Protein AF-A0AAD4TM74-F1 (afdb_monomer_lite)

Radius of gyration: 29.2 Å; chains: 1; bounding box: 60×42×114 Å

InterPro domains:
  IPR001876 Zinc finger, RanBP2-type [PF00641] (189-213)
  IPR001876 Zinc finger, RanBP2-type [PF00641] (228-256)
  IPR001876 Zinc finger, RanBP2-type [PF00641] (263-285)
  IPR001876 Zinc finger, RanBP2-type [PS01358] (232-251)
  IPR001876 Zinc finger, RanBP2-type [PS01358] (265-284)
  IPR001876 Zinc finger, RanBP2-type [PS50199] (189-218)
  IPR001876 Zinc finger, RanBP2-type [PS50199] (228-257)
  IPR001876 Zinc finger, RanBP2-type [PS50199] (261-290)
  IPR001876 Zinc finger, RanBP2-type [SM00547] (191-215)
  IPR001876 Zinc finger, RanBP2-type [SM00547] (230-254)
  IPR001876 Zinc finger, RanBP2-type [SM00547] (263-287)
  IPR036443 Zinc finger, RanBP2-type superfamily [SSF90209] (184-215)
  IPR036443 Zinc finger, RanBP2-type superfamily [SSF90209] (222-257)

Secondary structure (DSSP, 8-state):
------PPPPPPP----------TT--S-HHHHHHHHHHHHTT-SPP--TT-TT-HHHHHHHHHHHHHHH-TTGGGGS-HHHHHHHHSS--SSS-HHHHHHHHHHHHHHT--HHHHHHT-TTGGG-TTTTPPPPTTT----HHHHHHHHHHHTT--S---------------------TTSTTTT--PPTT-EE-TTT--EE-TT-SB-TTT-PBPP-PPP--S----TT-EE-TTT--EE-TT-SB-TTT-PBPPPP-PPTT-EE-TTT-PEEPTT-SB-TTT-PBPHHHHTTS--

Structure (mmCIF, N/CA/C/O backbone):
data_AF-A0AAD4TM74-F1
#
_entry.id   AF-A0AAD4TM74-F1
#
loop_
_atom_site.group_PDB
_atom_site.id
_atom_site.type_symbol
_atom_site.label_atom_id
_atom_site.label_alt_id
_atom_site.label_comp_id
_atom_site.label_asym_id
_atom_site.label_entity_id
_atom_site.label_seq_id
_atom_site.pdbx_PDB_ins_code
_atom_site.Cartn_x
_atom_site.Cartn_y
_atom_site.Cartn_z
_atom_site.occupancy
_atom_site.B_iso_or_equiv
_atom_site.auth_seq_id
_atom_site.auth_comp_id
_atom_site.auth_asym_id
_atom_site.auth_atom_id
_atom_site.pdbx_PDB_model_num
ATOM 1 N N . MET A 1 1 ? 32.347 11.578 75.939 1.00 37.47 1 MET A N 1
ATOM 2 C CA . MET A 1 1 ? 32.214 10.861 74.662 1.00 37.47 1 MET A CA 1
ATOM 3 C C . MET A 1 1 ? 31.453 9.595 74.990 1.00 37.47 1 MET A C 1
ATOM 5 O O . MET A 1 1 ? 32.062 8.664 75.494 1.00 37.47 1 MET A O 1
ATOM 9 N N . GLU A 1 2 ? 30.137 9.723 75.172 1.00 35.81 2 GLU A N 1
ATOM 10 C CA . GLU A 1 2 ? 29.127 9.713 74.080 1.00 35.81 2 GLU A CA 1
ATOM 11 C C . GLU A 1 2 ? 29.022 8.273 73.559 1.00 35.81 2 GLU A C 1
ATOM 13 O O . GLU A 1 2 ? 29.996 7.734 73.047 1.00 35.81 2 GLU A O 1
ATOM 18 N N . GLU A 1 3 ? 28.051 7.508 74.066 1.00 36.28 3 GLU A N 1
ATOM 19 C CA . GLU A 1 3 ? 26.717 7.314 73.461 1.00 36.28 3 GLU A CA 1
ATOM 20 C C . GLU A 1 3 ? 26.807 6.805 72.018 1.00 36.28 3 GLU A C 1
ATOM 22 O O . GLU A 1 3 ? 27.187 7.550 71.127 1.00 36.28 3 GLU A O 1
ATOM 27 N N . GLU A 1 4 ? 26.392 5.556 71.787 1.00 41.06 4 GLU A N 1
ATOM 28 C CA . GLU A 1 4 ? 25.319 5.340 70.816 1.00 41.06 4 GLU A CA 1
ATOM 29 C C . GLU A 1 4 ? 24.554 4.040 71.094 1.00 41.06 4 GLU A C 1
ATOM 31 O O . GLU A 1 4 ? 25.097 2.951 71.288 1.00 41.06 4 GLU A O 1
ATOM 36 N N . GLU A 1 5 ? 23.248 4.239 71.174 1.00 40.66 5 GLU A N 1
ATOM 37 C CA . GLU A 1 5 ? 22.174 3.352 71.570 1.00 40.66 5 GLU A CA 1
ATOM 38 C C . GLU A 1 5 ? 21.572 2.774 70.280 1.00 40.66 5 GLU A C 1
ATOM 40 O O . GLU A 1 5 ? 21.009 3.505 69.467 1.00 40.66 5 GLU A O 1
ATOM 45 N N . PHE A 1 6 ? 21.714 1.467 70.036 1.00 41.75 6 PHE A N 1
ATOM 46 C CA . PHE A 1 6 ? 21.142 0.832 68.841 1.00 41.75 6 PHE A CA 1
ATOM 47 C C . PHE A 1 6 ? 19.645 0.560 69.067 1.00 41.75 6 PHE A C 1
ATOM 49 O O . PHE A 1 6 ? 19.224 -0.543 69.421 1.00 41.75 6 PHE A O 1
ATOM 56 N N . LEU A 1 7 ? 18.839 1.612 68.913 1.00 41.44 7 LEU A N 1
ATOM 57 C CA . LEU A 1 7 ? 17.379 1.561 68.921 1.00 41.44 7 LEU A CA 1
ATOM 58 C C . LEU A 1 7 ? 16.857 0.845 67.666 1.00 41.44 7 LEU A C 1
ATOM 60 O O . LEU A 1 7 ? 17.207 1.179 66.534 1.00 41.44 7 LEU A O 1
ATOM 64 N N . CYS A 1 8 ? 15.979 -0.136 67.884 1.00 41.19 8 CYS A N 1
ATOM 65 C CA . CYS A 1 8 ? 15.178 -0.776 66.844 1.00 41.19 8 CYS A CA 1
ATOM 66 C C . CYS A 1 8 ? 14.296 0.273 66.150 1.00 41.19 8 CYS A C 1
ATOM 68 O O . CYS A 1 8 ? 13.433 0.875 66.790 1.00 41.19 8 CYS A O 1
ATOM 70 N N . LEU A 1 9 ? 14.495 0.484 64.847 1.00 35.16 9 LEU A N 1
ATOM 71 C CA . LEU A 1 9 ? 13.621 1.347 64.055 1.00 35.16 9 LEU A CA 1
ATOM 72 C C . LEU A 1 9 ? 12.278 0.643 63.758 1.00 35.16 9 LEU A C 1
ATOM 74 O O . LEU A 1 9 ? 12.274 -0.556 63.468 1.00 35.16 9 LEU A O 1
ATOM 78 N N . PRO A 1 10 ? 11.148 1.370 63.826 1.00 40.09 10 PRO A N 1
ATOM 79 C CA . PRO A 1 10 ? 9.807 0.824 63.636 1.00 40.09 10 PRO A CA 1
ATOM 80 C C . PRO A 1 10 ? 9.477 0.582 62.155 1.00 40.09 10 PRO A C 1
ATOM 82 O O . PRO A 1 10 ? 9.944 1.301 61.270 1.00 40.09 10 PRO A O 1
ATOM 85 N N . GLU A 1 11 ? 8.630 -0.418 61.896 1.00 39.09 11 GLU A N 1
ATOM 86 C CA . GLU A 1 11 ? 8.086 -0.702 60.564 1.00 39.09 11 GLU A CA 1
ATOM 87 C C . GLU A 1 11 ? 7.271 0.491 60.020 1.00 39.09 11 GLU A C 1
ATOM 89 O O . GLU A 1 11 ? 6.508 1.113 60.769 1.00 39.09 11 GLU A O 1
ATOM 94 N N . PRO A 1 12 ? 7.393 0.825 58.722 1.00 40.03 12 PRO A N 1
ATOM 95 C CA . PRO A 1 12 ? 6.618 1.901 58.123 1.00 40.03 12 PRO A CA 1
ATOM 96 C C . PRO A 1 12 ? 5.129 1.524 57.985 1.00 40.03 12 PRO A C 1
ATOM 98 O O . PRO A 1 12 ? 4.793 0.362 57.747 1.00 40.03 12 PRO A O 1
ATOM 101 N N . PRO A 1 13 ? 4.216 2.507 58.095 1.00 33.53 13 PRO A N 1
ATOM 102 C CA . PRO A 1 13 ? 2.780 2.270 58.106 1.00 33.53 13 PRO A CA 1
ATOM 103 C C . PRO A 1 13 ? 2.266 1.815 56.736 1.00 33.53 13 PRO A C 1
ATOM 105 O O . PRO A 1 13 ? 2.607 2.380 55.695 1.00 33.53 13 PRO A O 1
ATOM 108 N N . ILE A 1 14 ? 1.374 0.823 56.754 1.00 40.81 14 ILE A N 1
ATOM 109 C CA . ILE A 1 14 ? 0.591 0.384 55.597 1.00 40.81 14 ILE A CA 1
ATOM 110 C C . ILE A 1 14 ? -0.349 1.532 55.200 1.00 40.81 14 ILE A C 1
ATOM 112 O O . ILE A 1 14 ? -1.423 1.701 55.775 1.00 40.81 14 ILE A O 1
ATOM 116 N N . MET A 1 15 ? 0.057 2.341 54.220 1.00 27.66 15 MET A N 1
ATOM 117 C CA . MET A 1 15 ? -0.843 3.263 53.533 1.00 27.66 15 MET A CA 1
ATOM 118 C C . MET A 1 15 ? -1.696 2.465 52.549 1.00 27.66 15 MET A C 1
ATOM 120 O O . MET A 1 15 ? -1.219 1.969 51.530 1.00 27.66 15 MET A O 1
ATOM 124 N N . SER A 1 16 ? -2.977 2.351 52.881 1.00 32.53 16 SER A N 1
ATOM 125 C CA . SER A 1 16 ? -4.050 1.894 52.009 1.00 32.53 16 SER A CA 1
ATOM 126 C C . SER A 1 16 ? -4.035 2.670 50.691 1.00 32.53 16 SER A C 1
ATOM 128 O O . SER A 1 16 ? -4.403 3.845 50.650 1.00 32.53 16 SER A O 1
ATOM 130 N N . SER A 1 17 ? -3.622 2.011 49.610 1.00 30.56 17 SER A N 1
ATOM 131 C CA . SER A 1 17 ? -3.849 2.494 48.257 1.00 30.56 17 SER A CA 1
ATOM 132 C C . SER A 1 17 ? -5.332 2.332 47.929 1.00 30.56 17 SER A C 1
ATOM 134 O O . SER A 1 17 ? -5.817 1.255 47.576 1.00 30.56 17 SER A O 1
ATOM 136 N N . GLU A 1 18 ? -6.078 3.426 48.058 1.00 30.25 18 GLU A N 1
ATOM 137 C CA . GLU A 1 18 ? -7.340 3.583 47.347 1.00 30.25 18 GLU A CA 1
ATOM 138 C C . GLU A 1 18 ? -7.035 3.499 45.850 1.00 30.25 18 GLU A C 1
ATOM 140 O O . GLU A 1 18 ? -6.605 4.449 45.198 1.00 30.25 18 GLU A O 1
ATOM 145 N N . THR A 1 19 ? -7.201 2.296 45.311 1.00 31.28 19 THR A N 1
ATOM 146 C CA . THR A 1 19 ? -7.227 2.050 43.879 1.00 31.28 19 THR A CA 1
ATOM 147 C C . THR A 1 19 ? -8.456 2.762 43.328 1.00 31.28 19 THR A C 1
ATOM 149 O O . THR A 1 19 ? -9.592 2.310 43.486 1.00 31.28 19 THR A O 1
ATOM 152 N N . SER A 1 20 ? -8.241 3.915 42.696 1.00 32.69 20 SER A N 1
ATOM 153 C CA . SER A 1 20 ? -9.252 4.533 41.851 1.00 32.69 20 SER A CA 1
ATOM 154 C C . SER A 1 20 ? -9.608 3.522 40.760 1.00 32.69 20 SER A C 1
ATOM 156 O O . SER A 1 20 ? -8.822 3.207 39.867 1.00 32.69 20 SER A O 1
ATOM 158 N N . LYS A 1 21 ? -10.793 2.920 40.894 1.00 32.91 21 LYS A N 1
ATOM 159 C CA . LYS A 1 21 ? -11.338 1.983 39.914 1.00 32.91 21 LYS A CA 1
ATOM 160 C C . LYS A 1 21 ? -11.419 2.699 38.569 1.00 32.91 21 LYS A C 1
ATOM 162 O O . LYS A 1 21 ? -12.210 3.627 38.410 1.00 32.91 21 LYS A O 1
ATOM 167 N N . ALA A 1 22 ? -10.596 2.262 37.619 1.00 31.81 22 ALA A N 1
ATOM 168 C CA . ALA A 1 22 ? -10.680 2.690 36.234 1.00 31.81 22 ALA A CA 1
ATOM 169 C C . ALA A 1 22 ? -12.107 2.456 35.716 1.00 31.81 22 ALA A C 1
ATOM 171 O O . ALA A 1 22 ? -12.668 1.367 35.866 1.00 31.81 22 ALA A O 1
ATOM 172 N N . VAL A 1 23 ? -12.698 3.497 35.131 1.00 35.69 23 VAL A N 1
ATOM 173 C CA . VAL A 1 23 ? -13.993 3.420 34.451 1.00 35.69 23 VAL A CA 1
ATOM 174 C C . VAL A 1 23 ? -13.854 2.419 33.294 1.00 35.69 23 VAL A C 1
ATOM 176 O O . VAL A 1 23 ? -12.977 2.612 32.445 1.00 35.69 23 VAL A O 1
ATOM 179 N N . PRO A 1 24 ? -14.677 1.357 33.226 1.00 33.25 24 PRO A N 1
ATOM 180 C CA . PRO A 1 24 ? -14.603 0.386 32.140 1.00 33.25 24 PRO A CA 1
ATOM 181 C C . PRO A 1 24 ? -14.912 1.073 30.803 1.00 33.25 24 PRO A C 1
ATOM 183 O O . PRO A 1 24 ? -16.037 1.514 30.584 1.00 33.25 24 PRO A O 1
ATOM 186 N N . GLY A 1 25 ? -13.910 1.188 29.925 1.00 48.94 25 GLY A N 1
ATOM 187 C CA . GLY A 1 25 ? -14.072 1.700 28.557 1.00 48.94 25 GLY A CA 1
ATOM 188 C C . GLY A 1 25 ? -13.265 2.950 28.189 1.00 48.94 25 GLY A C 1
ATOM 189 O O . GLY A 1 25 ? -13.298 3.343 27.027 1.00 48.94 25 GLY A O 1
ATOM 190 N N . SER A 1 26 ? -12.520 3.568 29.113 1.00 55.72 26 SER A N 1
ATOM 191 C CA . SER A 1 26 ? -11.611 4.674 28.764 1.00 55.72 26 SER A CA 1
ATOM 192 C C . SER A 1 26 ? -10.201 4.154 28.491 1.00 55.72 26 SER A C 1
ATOM 194 O O . SER A 1 26 ? -9.618 3.464 29.325 1.00 55.72 26 SER A O 1
ATOM 196 N N . HIS A 1 27 ? -9.638 4.508 27.335 1.00 64.50 27 HIS A N 1
ATOM 197 C CA . HIS A 1 27 ? -8.233 4.248 27.022 1.00 64.50 27 HIS A CA 1
ATOM 198 C C . HIS A 1 27 ? -7.319 4.950 28.050 1.00 64.50 27 HIS A C 1
ATOM 200 O O . HIS A 1 27 ? -7.667 6.046 28.503 1.00 64.50 27 HIS A O 1
ATOM 206 N N . PRO A 1 28 ? -6.158 4.371 28.419 1.00 73.56 28 PRO A N 1
ATOM 207 C CA . PRO A 1 28 ? -5.248 4.950 29.414 1.00 73.56 28 PRO A CA 1
ATOM 208 C C . PRO A 1 28 ? -4.630 6.299 29.014 1.00 73.56 28 PRO A C 1
ATOM 210 O O . PRO A 1 28 ? -4.085 6.989 29.871 1.00 73.56 28 PRO A O 1
ATOM 213 N N . TRP A 1 29 ? -4.700 6.685 27.736 1.00 77.00 29 TRP A N 1
ATOM 214 C CA . TRP A 1 29 ? -4.143 7.946 27.227 1.00 77.00 29 TRP A CA 1
ATOM 215 C C . TRP A 1 29 ? -5.248 8.969 26.922 1.00 77.00 29 TRP A C 1
ATOM 217 O O . TRP A 1 29 ? -6.031 8.742 25.992 1.00 77.00 29 TRP A O 1
ATOM 227 N N . PRO A 1 30 ? -5.324 10.101 27.649 1.00 82.25 30 PRO A N 1
ATOM 228 C CA . PRO A 1 30 ? -6.299 11.166 27.393 1.00 82.25 30 PRO A CA 1
ATOM 229 C C . PRO A 1 30 ? -6.219 11.747 25.975 1.00 82.25 30 PRO A C 1
ATOM 231 O O . PRO A 1 30 ? -7.233 12.145 25.400 1.00 82.25 30 PRO A O 1
ATOM 234 N N . GLU A 1 31 ? -5.023 11.775 25.389 1.00 83.25 31 GLU A N 1
ATOM 235 C CA . GLU A 1 31 ? -4.764 12.228 24.023 1.00 83.25 31 GLU A CA 1
ATOM 236 C C . GLU A 1 31 ? -5.473 11.344 23.001 1.00 83.25 31 GLU A C 1
ATOM 238 O O . GLU A 1 31 ? -6.011 11.856 22.018 1.00 83.25 31 GLU A O 1
ATOM 243 N N . TRP A 1 32 ? -5.519 10.032 23.252 1.00 83.94 32 TRP A N 1
ATOM 244 C CA . TRP A 1 32 ? -6.253 9.089 22.417 1.00 83.94 32 TRP A CA 1
ATOM 245 C C . TRP A 1 32 ? -7.751 9.367 22.474 1.00 83.94 32 TRP A C 1
ATOM 247 O O . TRP A 1 32 ? -8.374 9.559 21.433 1.00 83.94 32 TRP A O 1
ATOM 257 N N . SER A 1 33 ? -8.324 9.483 23.675 1.00 83.19 33 SER A N 1
ATOM 258 C CA . SER A 1 33 ? -9.749 9.792 23.838 1.00 83.19 33 SER A CA 1
ATOM 259 C C . SER A 1 33 ? -10.123 11.113 23.151 1.00 83.19 33 SER A C 1
ATOM 261 O O . SER A 1 33 ? -11.067 11.152 22.365 1.00 83.19 33 SER A O 1
ATOM 263 N N . ASN A 1 34 ? -9.316 12.166 23.327 1.00 86.38 34 ASN A N 1
ATOM 264 C CA . ASN A 1 34 ? -9.509 13.457 22.656 1.00 86.38 34 ASN A CA 1
ATOM 265 C C . ASN A 1 34 ? -9.392 13.343 21.124 1.00 86.38 34 ASN A C 1
ATOM 267 O O . ASN A 1 34 ? -10.150 13.966 20.379 1.00 86.38 34 ASN A O 1
ATOM 271 N N . PHE A 1 35 ? -8.455 12.534 20.623 1.00 87.88 35 PHE A N 1
ATOM 272 C CA . PHE A 1 35 ? -8.349 12.249 19.195 1.00 87.88 35 PHE A CA 1
ATOM 273 C C . PHE A 1 35 ? -9.613 11.559 18.664 1.00 87.88 35 PHE A C 1
ATOM 275 O O . PHE A 1 35 ? -10.161 12.004 17.654 1.00 87.88 35 PHE A O 1
ATOM 282 N N . ILE A 1 36 ? -10.125 10.542 19.360 1.00 86.62 36 ILE A N 1
ATOM 283 C CA . ILE A 1 36 ? -11.356 9.844 18.971 1.00 86.62 36 ILE A CA 1
ATOM 284 C C . ILE A 1 36 ? -12.566 10.781 19.005 1.00 86.62 36 ILE A C 1
ATOM 286 O O . ILE A 1 36 ? -13.357 10.784 18.059 1.00 86.62 36 ILE A O 1
ATOM 290 N N . ASP A 1 37 ? -12.682 11.641 20.014 1.00 84.81 37 ASP A N 1
ATOM 291 C CA . ASP A 1 37 ? -13.751 12.640 20.089 1.00 84.81 37 ASP A CA 1
ATOM 292 C C . ASP A 1 37 ? -13.672 13.648 18.938 1.00 84.81 37 ASP A C 1
ATOM 294 O O . ASP A 1 37 ? -14.685 13.975 18.315 1.00 84.81 37 ASP A O 1
ATOM 298 N N . LYS A 1 38 ? -12.466 14.088 18.558 1.00 89.31 38 LYS A N 1
ATOM 299 C CA . LYS A 1 38 ? -12.271 14.914 17.358 1.00 89.31 38 LYS A CA 1
ATOM 300 C C . LYS A 1 38 ? -12.691 14.178 16.091 1.00 89.31 38 LYS A C 1
ATOM 302 O O . LYS A 1 38 ? -13.314 14.797 15.231 1.00 89.31 38 LYS A O 1
ATOM 307 N N . LEU A 1 39 ? -12.390 12.888 15.953 1.00 88.50 39 LEU A N 1
ATOM 308 C CA . LEU A 1 39 ? -12.836 12.106 14.797 1.00 88.50 39 LEU A CA 1
ATOM 309 C C . LEU A 1 39 ? -14.368 12.023 14.722 1.00 88.50 39 LEU A C 1
ATOM 311 O O . LEU A 1 39 ? -14.931 12.190 13.636 1.00 88.50 39 LEU A O 1
ATOM 315 N N . LYS A 1 40 ? -15.044 11.822 15.860 1.00 85.81 40 LYS A N 1
ATOM 316 C CA . LYS A 1 40 ? -16.513 11.826 15.958 1.00 85.81 40 LYS A CA 1
ATOM 317 C C . LYS A 1 40 ? -17.093 13.181 15.557 1.00 85.81 40 LYS A C 1
ATOM 319 O O . LYS A 1 40 ? -17.907 13.247 14.640 1.00 85.81 40 LYS A O 1
ATOM 324 N N . ASN A 1 41 ? -16.595 14.262 16.156 1.00 87.81 41 ASN A N 1
ATOM 325 C CA . ASN A 1 41 ? -17.070 15.625 15.902 1.00 87.81 41 ASN A CA 1
ATOM 326 C C . ASN A 1 41 ? -16.845 16.091 14.455 1.00 87.81 41 ASN A C 1
ATOM 328 O O . ASN A 1 41 ? -17.565 16.958 13.971 1.00 87.81 41 ASN A O 1
ATOM 332 N N . ASN A 1 42 ? -15.866 15.513 13.753 1.00 86.69 42 ASN A N 1
ATOM 333 C CA . ASN A 1 42 ? -15.573 15.825 12.353 1.00 86.69 42 ASN A CA 1
ATOM 334 C C . ASN A 1 42 ? -16.170 14.810 11.355 1.00 86.69 42 ASN A C 1
ATOM 336 O O . ASN A 1 42 ? -15.814 14.831 10.178 1.00 86.69 42 ASN A O 1
ATOM 340 N N . GLY A 1 43 ? -17.069 13.915 11.787 1.00 86.69 43 GLY A N 1
ATOM 341 C CA . GLY A 1 43 ? -17.824 13.039 10.879 1.00 86.69 43 GLY A CA 1
ATOM 342 C C . GLY A 1 43 ? -17.003 11.921 10.221 1.00 86.69 43 GLY A C 1
ATOM 343 O O . GLY A 1 43 ? -17.311 11.480 9.106 1.00 86.69 43 GLY A O 1
ATOM 344 N N . TYR A 1 44 ? -15.936 11.457 10.881 1.00 84.88 44 TYR A N 1
ATOM 345 C CA . TYR A 1 44 ? -15.133 10.336 10.380 1.00 84.88 44 TYR A CA 1
ATOM 346 C C . TYR A 1 44 ? -15.771 8.964 10.642 1.00 84.88 44 TYR A C 1
ATOM 348 O O . TYR A 1 44 ? -15.458 8.015 9.917 1.00 84.88 44 TYR A O 1
ATOM 356 N N . PHE A 1 45 ? -16.683 8.873 11.613 1.00 84.38 45 PHE A N 1
ATOM 357 C CA . PHE A 1 45 ? -17.513 7.695 11.878 1.00 84.38 45 PHE A CA 1
ATOM 358 C C . PHE A 1 45 ? -18.779 7.714 11.007 1.00 84.38 45 PHE A C 1
ATOM 360 O O . PHE A 1 45 ? -19.322 8.780 10.719 1.00 84.38 45 PHE A O 1
ATOM 367 N N . PHE A 1 46 ? -19.235 6.540 10.562 1.00 69.00 46 PHE A N 1
ATOM 368 C CA . PHE A 1 46 ? -20.534 6.403 9.897 1.00 69.00 46 PHE A CA 1
ATOM 369 C C . PHE A 1 46 ? -21.641 6.279 10.945 1.00 69.00 46 PHE A C 1
ATOM 371 O O . PHE A 1 46 ? -21.404 5.717 12.008 1.00 69.00 46 PHE A O 1
ATOM 378 N N . ASN A 1 47 ? -22.831 6.802 10.630 1.00 54.25 47 ASN A N 1
ATOM 379 C CA . ASN A 1 47 ? -24.002 6.758 11.506 1.00 54.25 47 ASN A CA 1
ATOM 380 C C . ASN A 1 47 ? -24.234 5.349 12.075 1.00 54.25 47 ASN A C 1
ATOM 382 O O . ASN A 1 47 ? -24.277 4.376 11.324 1.00 54.25 47 ASN A O 1
ATOM 386 N N . GLU A 1 48 ? -24.386 5.307 13.399 1.00 49.03 48 GLU A N 1
ATOM 387 C CA . GLU A 1 48 ? -24.697 4.160 14.256 1.00 49.03 48 GLU A CA 1
ATOM 388 C C . GLU A 1 48 ? -25.741 3.225 13.615 1.00 49.03 48 GLU A C 1
ATOM 390 O O . GLU A 1 48 ? -26.938 3.513 13.624 1.00 49.03 48 GLU A O 1
ATOM 395 N N . ASP A 1 49 ? -25.301 2.096 13.049 1.00 44.88 49 ASP A N 1
ATOM 396 C CA . ASP A 1 49 ? -26.205 0.992 12.720 1.00 44.88 49 ASP A CA 1
ATOM 397 C C . ASP A 1 49 ? -26.500 0.222 14.028 1.00 44.88 49 ASP A C 1
ATOM 399 O O . ASP A 1 49 ? -25.558 -0.320 14.621 1.00 44.88 49 ASP A O 1
ATOM 403 N N . PRO A 1 50 ? -27.758 0.157 14.516 1.00 41.19 50 PRO A N 1
ATOM 404 C CA . PRO A 1 50 ? -28.092 -0.325 15.864 1.00 41.19 50 PRO A CA 1
ATOM 405 C C . PRO A 1 50 ? -27.762 -1.797 16.165 1.00 41.19 50 PRO A C 1
ATOM 407 O O . PRO A 1 50 ? -28.043 -2.271 17.265 1.00 41.19 50 PRO A O 1
ATOM 410 N N . LEU A 1 51 ? -27.235 -2.564 15.206 1.00 44.56 51 LEU A N 1
ATOM 411 C CA . LEU A 1 51 ? -27.227 -4.028 15.267 1.00 44.56 51 LEU A CA 1
ATOM 412 C C . LEU A 1 51 ? -25.878 -4.703 15.532 1.00 44.56 51 LEU A C 1
ATOM 414 O O . LEU A 1 51 ? -25.836 -5.933 15.578 1.00 44.56 51 LEU A O 1
ATOM 418 N N . THR A 1 52 ? -24.770 -3.985 15.744 1.00 44.81 52 THR A N 1
ATOM 419 C CA . THR A 1 52 ? -23.477 -4.668 15.952 1.00 44.81 52 THR A CA 1
ATOM 420 C C . THR A 1 52 ? -22.587 -4.027 17.016 1.00 44.81 52 THR A C 1
ATOM 422 O O . THR A 1 52 ? -21.662 -3.283 16.722 1.00 44.81 52 THR A O 1
ATOM 425 N N . GLY A 1 53 ? -22.742 -4.461 18.270 1.00 43.38 53 GLY A N 1
ATOM 426 C CA . GLY A 1 53 ? -21.772 -4.215 19.356 1.00 43.38 53 GLY A CA 1
ATOM 427 C C . GLY A 1 53 ? -20.377 -4.842 19.143 1.00 43.38 53 GLY A C 1
ATOM 428 O O . GLY A 1 53 ? -19.531 -4.784 20.024 1.00 43.38 53 GLY A O 1
ATOM 429 N N . LEU A 1 54 ? -20.121 -5.442 17.972 1.00 43.88 54 LEU A N 1
ATOM 430 C CA . LEU A 1 54 ? -18.811 -5.924 17.513 1.00 43.88 54 LEU A CA 1
ATOM 431 C C . LEU A 1 54 ? -18.112 -4.924 16.561 1.00 43.88 54 LEU A C 1
ATOM 433 O O . LEU A 1 54 ? -17.045 -5.221 16.019 1.00 43.88 54 LEU A O 1
ATOM 437 N N . ALA A 1 55 ? -18.743 -3.774 16.296 1.00 50.25 55 ALA A N 1
ATOM 438 C CA . ALA A 1 55 ? -18.367 -2.843 15.239 1.00 50.25 55 ALA A CA 1
ATOM 439 C C . ALA A 1 55 ? -17.414 -1.720 15.672 1.00 50.25 55 ALA A C 1
ATOM 441 O O . ALA A 1 55 ? -16.895 -1.025 14.803 1.00 50.25 55 ALA A O 1
ATOM 442 N N . ASP A 1 56 ? -17.100 -1.589 16.959 1.00 69.56 56 ASP A N 1
ATOM 443 C CA . ASP A 1 56 ? -16.334 -0.447 17.466 1.00 69.56 56 ASP A CA 1
ATOM 444 C C . ASP A 1 56 ? -14.903 -0.406 16.903 1.00 69.56 56 ASP A C 1
ATOM 446 O O . ASP A 1 56 ? -14.516 0.526 16.207 1.00 69.56 56 ASP A O 1
ATOM 450 N N . LEU A 1 57 ? -14.139 -1.494 17.034 1.00 73.88 57 LEU A N 1
ATOM 451 C CA . LEU A 1 57 ? -12.728 -1.500 16.630 1.00 73.88 57 LEU A CA 1
ATOM 452 C C . LEU A 1 57 ? -12.514 -1.436 15.103 1.00 73.88 57 LEU A C 1
ATOM 454 O O . LEU A 1 57 ? -11.513 -0.903 14.620 1.00 73.88 57 LEU A O 1
ATOM 458 N N . SER A 1 58 ? -13.444 -1.984 14.316 1.00 76.81 58 SER A N 1
ATOM 459 C CA . SER A 1 58 ? -13.372 -1.910 12.849 1.00 76.81 58 SER A CA 1
ATOM 460 C C . SER A 1 58 ? -13.774 -0.529 12.333 1.00 76.81 58 SER A C 1
ATOM 462 O O . SER A 1 58 ? -13.115 -0.009 11.429 1.00 76.81 58 SER A O 1
ATOM 464 N N . GLN A 1 59 ? -14.809 0.080 12.922 1.00 79.94 59 GLN A N 1
ATOM 465 C CA . GLN A 1 59 ? -15.198 1.457 12.624 1.00 79.94 59 GLN A CA 1
ATOM 466 C C . GLN A 1 59 ? -14.117 2.445 13.066 1.00 79.94 59 GLN A C 1
ATOM 468 O O . GLN A 1 59 ? -13.765 3.332 12.295 1.00 79.94 59 GLN A O 1
ATOM 473 N N . LEU A 1 60 ? -13.509 2.228 14.233 1.00 83.00 60 LEU A N 1
ATOM 474 C CA . LEU A 1 60 ? -12.382 3.001 14.745 1.00 83.00 60 LEU A CA 1
ATOM 475 C C . LEU A 1 60 ? -11.202 2.970 13.773 1.00 83.00 60 LEU A C 1
ATOM 477 O O . LEU A 1 60 ? -10.734 4.014 13.322 1.00 83.00 60 LEU A O 1
ATOM 481 N N . ARG A 1 61 ? -10.779 1.773 13.339 1.00 84.62 61 ARG A N 1
ATOM 482 C CA . ARG A 1 61 ? -9.730 1.630 12.313 1.00 84.62 61 ARG A CA 1
ATOM 483 C C . ARG A 1 61 ? -10.082 2.351 11.023 1.00 84.62 61 ARG A C 1
ATOM 485 O O . ARG A 1 61 ? -9.213 2.973 10.410 1.00 84.62 61 ARG A O 1
ATOM 492 N N . TYR A 1 62 ? -11.329 2.233 10.581 1.00 84.69 62 TYR A N 1
ATOM 493 C CA . TYR A 1 62 ? -11.785 2.899 9.373 1.00 84.69 62 TYR A CA 1
ATOM 494 C C . TYR A 1 62 ? -11.712 4.425 9.516 1.00 84.69 62 TYR A C 1
ATOM 496 O O . TYR A 1 62 ? -11.113 5.073 8.656 1.00 84.69 62 TYR A O 1
ATOM 504 N N . ALA A 1 63 ? -12.247 4.978 10.606 1.00 88.88 63 ALA A N 1
ATOM 505 C CA . ALA A 1 63 ? -12.255 6.405 10.906 1.00 88.88 63 ALA A CA 1
ATOM 506 C C . ALA A 1 63 ? -10.829 6.969 10.985 1.00 88.88 63 ALA A C 1
ATOM 508 O O . ALA A 1 63 ? -10.510 7.927 10.278 1.00 88.88 63 ALA A O 1
ATOM 509 N N . CYS A 1 64 ? -9.938 6.315 11.737 1.00 89.88 64 CYS A N 1
ATOM 510 C CA . CYS A 1 64 ? -8.535 6.711 11.860 1.00 89.88 64 CYS A CA 1
ATOM 511 C C . CYS A 1 64 ? -7.820 6.706 10.501 1.00 89.88 64 CYS A C 1
ATOM 513 O O . CYS A 1 64 ? -7.133 7.664 10.149 1.00 89.88 64 CYS A O 1
ATOM 515 N N . LEU A 1 65 ? -8.008 5.662 9.683 1.00 89.75 65 LEU A N 1
ATOM 516 C CA . LEU A 1 65 ? -7.392 5.588 8.355 1.00 89.75 65 LEU A CA 1
ATOM 517 C C . LEU A 1 65 ? -8.019 6.552 7.342 1.00 89.75 65 LEU A C 1
ATOM 519 O O . LEU A 1 65 ? -7.355 6.907 6.369 1.00 89.75 65 LEU A O 1
ATOM 523 N N . ARG A 1 66 ? -9.290 6.931 7.493 1.00 89.00 66 ARG A N 1
ATOM 524 C CA . ARG A 1 66 ? -9.942 7.945 6.653 1.00 89.00 66 ARG A CA 1
ATOM 525 C C . ARG A 1 66 ? -9.363 9.323 6.957 1.00 89.00 66 ARG A C 1
ATOM 527 O O . ARG A 1 66 ? -8.832 9.945 6.044 1.00 89.00 66 ARG A O 1
ATOM 534 N N . PHE A 1 67 ? -9.308 9.706 8.231 1.00 92.94 67 PHE A N 1
ATOM 535 C CA . PHE A 1 67 ? -8.603 10.910 8.683 1.00 92.94 67 PHE A CA 1
ATOM 536 C C . PHE A 1 67 ? -7.173 10.983 8.143 1.00 92.94 67 PHE A C 1
ATOM 538 O O . PHE A 1 67 ? -6.756 11.991 7.579 1.00 92.94 67 PHE A O 1
ATOM 545 N N . ALA A 1 68 ? -6.434 9.880 8.238 1.00 92.44 68 ALA A N 1
ATOM 546 C CA . ALA A 1 68 ? -5.045 9.835 7.808 1.00 92.44 68 ALA A CA 1
ATOM 547 C C . ALA A 1 68 ? -4.849 10.011 6.290 1.00 92.44 68 ALA A C 1
ATOM 549 O O . ALA A 1 68 ? -3.754 10.363 5.851 1.00 92.44 68 ALA A O 1
ATOM 550 N N . ARG A 1 69 ? -5.880 9.724 5.483 1.00 89.75 69 ARG A N 1
ATOM 551 C CA . ARG A 1 69 ? -5.883 9.972 4.033 1.00 89.75 69 ARG A CA 1
ATOM 552 C C . ARG A 1 69 ? -6.279 11.407 3.706 1.00 89.75 69 ARG A C 1
ATOM 554 O O . ARG A 1 69 ? -5.723 11.962 2.766 1.00 89.75 69 ARG A O 1
ATOM 561 N N . ASP A 1 70 ? -7.180 11.994 4.487 1.00 90.75 70 ASP A N 1
ATOM 562 C CA . ASP A 1 70 ? -7.631 13.377 4.298 1.00 90.75 70 ASP A CA 1
ATOM 563 C C . ASP A 1 70 ? -6.563 14.387 4.750 1.00 90.75 70 ASP A C 1
ATOM 565 O O . ASP A 1 70 ? -6.455 15.481 4.201 1.00 90.75 70 ASP A O 1
ATOM 569 N N . ARG A 1 71 ? -5.720 14.008 5.719 1.00 87.38 71 ARG A N 1
ATOM 570 C CA . ARG A 1 71 ? -4.641 14.841 6.267 1.00 87.38 71 ARG A CA 1
ATOM 571 C C . ARG A 1 71 ? -3.271 14.222 6.050 1.00 87.38 71 ARG A C 1
ATOM 573 O O . ARG A 1 71 ? -2.606 13.828 7.003 1.00 87.38 71 ARG A O 1
ATOM 580 N N . LEU A 1 72 ? -2.833 14.147 4.794 1.00 85.25 72 LEU A N 1
ATOM 581 C CA . LEU A 1 72 ? -1.522 13.595 4.414 1.00 85.25 72 LEU A CA 1
ATOM 582 C C . LEU A 1 72 ? -0.331 14.329 5.056 1.00 85.25 72 LEU A C 1
ATOM 584 O O . LEU A 1 72 ? 0.732 13.739 5.230 1.00 85.25 72 LEU A O 1
ATOM 588 N N . ASP A 1 73 ? -0.522 15.599 5.405 1.00 83.94 73 ASP A N 1
ATOM 589 C CA . ASP A 1 73 ? 0.458 16.529 5.962 1.00 83.94 73 ASP A CA 1
ATOM 590 C C . ASP A 1 73 ? 0.662 16.402 7.477 1.00 83.94 73 ASP A C 1
ATOM 592 O O . ASP A 1 73 ? 1.709 16.815 7.968 1.00 83.94 73 ASP A O 1
ATOM 596 N N . ALA A 1 74 ? -0.295 15.823 8.211 1.00 88.56 74 ALA A N 1
ATOM 597 C CA . ALA A 1 74 ? -0.261 15.774 9.676 1.00 88.56 74 ALA A CA 1
ATOM 598 C C . ALA A 1 74 ? 0.970 15.039 10.239 1.00 88.56 74 ALA A C 1
ATOM 600 O O . ALA A 1 74 ? 1.436 15.375 11.324 1.00 88.56 74 ALA A O 1
ATOM 601 N N . ILE A 1 75 ? 1.559 14.107 9.480 1.00 88.94 75 ILE A N 1
ATOM 602 C CA . ILE A 1 75 ? 2.847 13.478 9.811 1.00 88.94 75 ILE A CA 1
ATOM 603 C C . ILE A 1 75 ? 3.981 14.494 10.030 1.00 88.94 75 ILE A C 1
ATOM 605 O O . ILE A 1 75 ? 4.863 14.255 10.846 1.00 88.94 75 ILE A O 1
ATOM 609 N N . LYS A 1 76 ? 3.957 15.650 9.353 1.00 87.88 76 LYS A N 1
ATOM 610 C CA . LYS A 1 76 ? 4.982 16.700 9.498 1.00 87.88 76 LYS A CA 1
ATOM 611 C C . LYS A 1 76 ? 4.932 17.395 10.859 1.00 87.88 76 LYS A C 1
ATOM 613 O O . LYS A 1 76 ? 5.906 18.031 11.242 1.00 87.88 76 LYS A O 1
ATOM 618 N N . SER A 1 77 ? 3.805 17.295 11.559 1.00 88.81 77 SER A N 1
ATOM 619 C CA . SER A 1 77 ? 3.626 17.825 12.911 1.00 88.81 77 SER A CA 1
ATOM 620 C C . SER A 1 77 ? 4.040 16.830 13.997 1.00 88.81 77 SER A C 1
ATOM 622 O O . SER A 1 77 ? 3.989 17.176 15.173 1.00 88.81 77 SER A O 1
ATOM 624 N N . LEU A 1 78 ? 4.422 15.603 13.626 1.00 87.50 78 LEU A N 1
ATOM 625 C CA . LEU A 1 78 ? 4.879 14.581 14.561 1.00 87.50 78 LEU A CA 1
ATOM 626 C C . LEU A 1 78 ? 6.397 14.650 14.745 1.00 87.50 78 LEU A C 1
ATOM 628 O O . LEU A 1 78 ? 7.140 14.973 13.815 1.00 87.50 78 LEU A O 1
ATOM 632 N N . SER A 1 79 ? 6.859 14.295 15.945 1.00 89.44 79 SER A N 1
ATOM 633 C CA . SER A 1 79 ? 8.286 14.173 16.235 1.00 89.44 79 SER A CA 1
ATOM 634 C C . SER A 1 79 ? 8.917 13.090 15.362 1.00 89.44 79 SER A C 1
ATOM 636 O O . SER A 1 79 ? 8.427 11.958 15.280 1.00 89.44 79 SER A O 1
ATOM 638 N N . ARG A 1 80 ? 10.033 13.431 14.709 1.00 88.00 80 ARG A N 1
ATOM 639 C CA . ARG A 1 80 ? 10.831 12.466 13.937 1.00 88.00 80 ARG A CA 1
ATOM 640 C C . ARG A 1 80 ? 11.468 11.418 14.847 1.00 88.00 80 ARG A C 1
ATOM 642 O O . ARG A 1 80 ? 11.617 10.279 14.421 1.00 88.00 80 ARG A O 1
ATOM 649 N N . GLU A 1 81 ? 11.800 11.796 16.079 1.00 87.88 81 GLU A N 1
ATOM 650 C CA . GLU A 1 81 ? 12.367 10.898 17.084 1.00 87.88 81 GLU A CA 1
ATOM 651 C C . GLU A 1 81 ? 11.338 9.851 17.523 1.00 87.88 81 GLU A C 1
ATOM 653 O O . GLU A 1 81 ? 11.582 8.657 17.354 1.00 87.88 81 GLU A O 1
ATOM 658 N N . ASP A 1 82 ? 10.143 10.280 17.942 1.00 86.75 82 ASP A N 1
ATOM 659 C CA . ASP A 1 82 ? 9.070 9.364 18.362 1.00 86.75 82 ASP A CA 1
ATOM 660 C C . ASP A 1 82 ? 8.608 8.472 17.208 1.00 86.75 82 ASP A C 1
ATOM 662 O O . ASP A 1 82 ? 8.411 7.266 17.367 1.00 86.75 82 ASP A O 1
ATOM 666 N N . THR A 1 83 ? 8.495 9.045 16.004 1.00 88.19 83 THR A N 1
ATOM 667 C CA . THR A 1 83 ? 8.200 8.269 14.793 1.00 88.19 83 THR A CA 1
ATOM 668 C C . THR A 1 83 ? 9.280 7.215 14.553 1.00 88.19 83 THR A C 1
ATOM 670 O O . THR A 1 83 ? 8.961 6.086 14.182 1.00 88.19 83 THR A O 1
ATOM 673 N N . GLY A 1 84 ? 10.547 7.560 14.796 1.00 88.25 84 GLY A N 1
ATOM 674 C CA . GLY A 1 84 ? 11.677 6.647 14.701 1.00 88.25 84 GLY A CA 1
ATOM 675 C C . GLY A 1 84 ? 11.573 5.494 15.691 1.00 88.25 84 GLY A C 1
ATOM 676 O O . GLY A 1 84 ? 11.763 4.352 15.286 1.00 88.25 84 GLY A O 1
ATOM 677 N N . ILE A 1 85 ? 11.185 5.754 16.944 1.00 86.94 85 ILE A N 1
ATOM 678 C CA . ILE A 1 85 ? 10.968 4.713 17.964 1.00 86.94 85 ILE A CA 1
ATOM 679 C C . ILE A 1 85 ? 9.935 3.683 17.484 1.00 86.94 85 ILE A C 1
ATOM 681 O O . ILE A 1 85 ? 10.172 2.481 17.598 1.00 86.94 85 ILE A O 1
ATOM 685 N N . VAL A 1 86 ? 8.832 4.137 16.879 1.00 87.00 86 VAL A N 1
ATOM 686 C CA . VAL A 1 86 ? 7.746 3.265 16.390 1.00 87.00 86 VAL A CA 1
ATOM 687 C C . VAL A 1 86 ? 8.201 2.314 15.275 1.00 87.00 86 VAL A C 1
ATOM 689 O O . VAL A 1 86 ? 7.672 1.209 15.162 1.00 87.00 86 VAL A O 1
ATOM 692 N N . VAL A 1 87 ? 9.168 2.713 14.442 1.00 91.12 87 VAL A N 1
ATOM 693 C CA . VAL A 1 87 ? 9.608 1.928 13.268 1.00 91.12 87 VAL A CA 1
ATOM 694 C C . VAL A 1 87 ? 11.047 1.424 13.346 1.00 91.12 87 VAL A C 1
ATOM 696 O O . VAL A 1 87 ? 11.546 0.857 12.371 1.00 91.12 87 VAL A O 1
ATOM 699 N N . LYS A 1 88 ? 11.698 1.604 14.499 1.00 86.31 88 LYS A N 1
ATOM 700 C CA . LYS A 1 88 ? 13.079 1.181 14.766 1.00 86.31 88 LYS A CA 1
ATOM 701 C C . LYS A 1 88 ? 13.260 -0.327 14.636 1.00 86.31 88 LYS A C 1
ATOM 703 O O . LYS A 1 88 ? 14.311 -0.786 14.204 1.00 86.31 88 LYS A O 1
ATOM 708 N N . TYR A 1 89 ? 12.243 -1.081 15.035 1.00 82.56 89 TYR A N 1
ATOM 709 C CA . TYR A 1 89 ? 12.278 -2.535 15.051 1.00 82.56 89 TYR A CA 1
ATOM 710 C C . TYR A 1 89 ? 11.621 -3.130 13.805 1.00 82.56 89 TYR A C 1
ATOM 712 O O . TYR A 1 89 ? 11.168 -2.426 12.896 1.00 82.56 89 TYR A O 1
ATOM 720 N N . GLU A 1 90 ? 11.615 -4.456 13.758 1.00 80.38 90 GLU A N 1
ATOM 721 C CA . GLU A 1 90 ? 11.117 -5.273 12.660 1.00 80.38 90 GLU A CA 1
ATOM 722 C C . GLU A 1 90 ? 9.704 -4.896 12.192 1.00 80.38 90 GLU A C 1
ATOM 724 O O . GLU A 1 90 ? 8.909 -4.294 12.914 1.00 80.38 90 GLU A O 1
ATOM 729 N N . CYS A 1 91 ? 9.361 -5.267 10.952 1.00 88.25 91 CYS A N 1
ATOM 730 C CA . CYS A 1 91 ? 8.000 -5.052 10.465 1.00 88.25 91 CYS A CA 1
ATOM 731 C C . CYS A 1 91 ? 6.996 -5.841 11.333 1.00 88.25 91 CYS A C 1
ATOM 733 O O . CYS A 1 91 ? 7.208 -7.034 11.540 1.00 88.25 91 CYS A O 1
ATOM 735 N N . PRO A 1 92 ? 5.868 -5.243 11.765 1.00 84.19 92 PRO A N 1
ATOM 736 C CA . PRO A 1 92 ? 4.931 -5.914 12.673 1.00 84.19 92 PRO A CA 1
ATOM 737 C C . PRO A 1 92 ? 4.304 -7.195 12.110 1.00 84.19 92 PRO A C 1
ATOM 739 O O . PRO A 1 92 ? 3.885 -8.078 12.852 1.00 84.19 92 PRO A O 1
ATOM 742 N N . ASN A 1 93 ? 4.148 -7.271 10.787 1.00 86.06 93 ASN A N 1
ATOM 743 C CA . ASN A 1 93 ? 3.601 -8.427 10.085 1.00 86.06 93 ASN A CA 1
ATOM 744 C C . ASN A 1 93 ? 3.946 -8.366 8.586 1.00 86.06 93 ASN A C 1
ATOM 746 O O . ASN A 1 93 ? 4.547 -7.407 8.106 1.00 86.06 93 ASN A O 1
ATOM 750 N N . LEU A 1 94 ? 3.528 -9.399 7.849 1.00 85.94 94 LEU A N 1
ATOM 751 C CA . LEU A 1 94 ? 3.744 -9.553 6.406 1.00 85.94 94 LEU A CA 1
ATOM 752 C C . LEU A 1 94 ? 2.704 -8.820 5.533 1.00 85.94 94 LEU A C 1
ATOM 754 O O . LEU A 1 94 ? 2.695 -9.001 4.315 1.00 85.94 94 LEU A O 1
ATOM 758 N N . ASP A 1 95 ? 1.785 -8.030 6.106 1.00 87.81 95 ASP A N 1
ATOM 759 C CA . ASP A 1 95 ? 0.842 -7.260 5.292 1.00 87.81 95 ASP A CA 1
ATOM 760 C C . ASP A 1 95 ? 1.601 -6.188 4.509 1.00 87.81 95 ASP A C 1
ATOM 762 O O . ASP A 1 95 ? 2.234 -5.293 5.067 1.00 87.81 95 ASP A O 1
ATOM 766 N N . ARG A 1 96 ? 1.499 -6.247 3.181 1.00 88.69 96 ARG A N 1
ATOM 767 C CA . ARG A 1 96 ? 2.238 -5.355 2.284 1.00 88.69 96 ARG A CA 1
ATOM 768 C C . ARG A 1 96 ? 2.003 -3.869 2.568 1.00 88.69 96 ARG A C 1
ATOM 770 O O . ARG A 1 96 ? 2.903 -3.066 2.329 1.00 88.69 96 ARG A O 1
ATOM 777 N N . LYS A 1 97 ? 0.820 -3.458 3.044 1.00 88.94 97 LYS A N 1
ATOM 778 C CA . LYS A 1 97 ? 0.564 -2.046 3.377 1.00 88.94 97 LYS A CA 1
ATOM 779 C C . LYS A 1 97 ? 1.290 -1.645 4.653 1.00 88.94 97 LYS A C 1
ATOM 781 O O . LYS A 1 97 ? 1.771 -0.518 4.707 1.00 88.94 97 LYS A O 1
ATOM 786 N N . VAL A 1 98 ? 1.368 -2.545 5.629 1.00 89.94 98 VAL A N 1
ATOM 787 C CA . VAL A 1 98 ? 2.106 -2.354 6.883 1.00 89.94 98 VAL A CA 1
ATOM 788 C C . VAL A 1 98 ? 3.607 -2.327 6.617 1.00 89.94 98 VAL A C 1
ATOM 790 O O . VAL A 1 98 ? 4.264 -1.360 6.981 1.00 89.94 98 VAL A O 1
ATOM 793 N N . VAL A 1 99 ? 4.135 -3.314 5.889 1.00 91.00 99 VAL A N 1
ATOM 794 C CA . VAL A 1 99 ? 5.559 -3.376 5.519 1.00 91.00 99 VAL A CA 1
ATOM 795 C C . VAL A 1 99 ? 5.979 -2.127 4.748 1.00 91.00 99 VAL A C 1
ATOM 797 O O . VAL A 1 99 ? 6.971 -1.487 5.080 1.00 91.00 99 VAL A O 1
ATOM 800 N N . ASN A 1 100 ? 5.196 -1.725 3.743 1.00 91.50 100 ASN A N 1
ATOM 801 C CA . ASN A 1 100 ? 5.504 -0.520 2.980 1.00 91.50 100 ASN A CA 1
ATOM 802 C C . ASN A 1 100 ? 5.363 0.761 3.822 1.00 91.50 100 ASN A C 1
ATOM 804 O O . ASN A 1 100 ? 6.082 1.720 3.564 1.00 91.50 100 ASN A O 1
ATOM 808 N N . ALA A 1 101 ? 4.443 0.802 4.793 1.00 92.69 101 ALA A N 1
ATOM 809 C CA . ALA A 1 101 ? 4.319 1.929 5.717 1.00 92.69 101 ALA A CA 1
ATOM 810 C C . ALA A 1 101 ? 5.552 2.039 6.622 1.00 92.69 101 ALA A C 1
ATOM 812 O O . ALA A 1 101 ? 6.134 3.116 6.699 1.00 92.69 101 ALA A O 1
ATOM 813 N N . ALA A 1 102 ? 6.002 0.930 7.216 1.00 92.12 102 ALA A N 1
ATOM 814 C CA . ALA A 1 102 ? 7.219 0.885 8.025 1.00 92.12 102 ALA A CA 1
ATOM 815 C C . ALA A 1 102 ? 8.447 1.343 7.221 1.00 92.12 102 ALA A C 1
ATOM 817 O O . ALA A 1 102 ? 9.160 2.243 7.652 1.00 92.12 102 ALA A O 1
ATOM 818 N N . LYS A 1 103 ? 8.630 0.811 6.004 1.00 92.38 103 LYS A N 1
ATOM 819 C CA . LYS A 1 103 ? 9.711 1.209 5.084 1.00 92.38 103 LYS A CA 1
ATOM 820 C C . LYS A 1 103 ? 9.696 2.704 4.755 1.00 92.38 103 LYS A C 1
ATOM 822 O O . LYS A 1 103 ? 10.729 3.362 4.840 1.00 92.38 103 LYS A O 1
ATOM 827 N N . ARG A 1 104 ? 8.528 3.262 4.408 1.00 92.69 104 ARG A N 1
ATOM 828 C CA . ARG A 1 104 ? 8.386 4.706 4.147 1.00 92.69 104 ARG A CA 1
ATOM 829 C C . ARG A 1 104 ? 8.703 5.543 5.377 1.00 92.69 104 ARG A C 1
ATOM 831 O O . ARG A 1 104 ? 9.365 6.563 5.255 1.00 92.69 104 ARG A O 1
ATOM 838 N N . LEU A 1 105 ? 8.241 5.122 6.551 1.00 92.50 105 LEU A N 1
ATOM 839 C CA . LEU A 1 105 ? 8.502 5.838 7.795 1.00 92.50 105 LEU A CA 1
ATOM 840 C C . LEU A 1 105 ? 9.982 5.802 8.177 1.00 92.50 105 LEU A C 1
ATOM 842 O O . LEU A 1 105 ? 10.505 6.832 8.581 1.00 92.50 105 LEU A O 1
ATOM 846 N N . ARG A 1 106 ? 10.674 4.673 7.981 1.00 91.94 106 ARG A N 1
ATOM 847 C CA . ARG A 1 106 ? 12.130 4.562 8.177 1.00 91.94 106 ARG A CA 1
ATOM 848 C C . ARG A 1 106 ? 12.892 5.495 7.246 1.00 91.94 106 ARG A C 1
ATOM 850 O O . ARG A 1 106 ? 13.699 6.284 7.726 1.00 91.94 106 ARG A O 1
ATOM 857 N N . ALA A 1 107 ? 12.549 5.504 5.956 1.00 90.44 107 ALA A N 1
ATOM 858 C CA . ALA A 1 107 ? 13.087 6.480 5.009 1.00 90.44 107 ALA A CA 1
ATOM 859 C C . ALA A 1 107 ? 12.780 7.927 5.441 1.00 90.44 107 ALA A C 1
ATOM 861 O O . ALA A 1 107 ? 13.654 8.789 5.391 1.00 90.44 107 ALA A O 1
ATOM 862 N N . PHE A 1 108 ? 11.564 8.192 5.931 1.00 89.56 108 PHE A N 1
ATOM 863 C CA . PHE A 1 108 ? 11.171 9.512 6.416 1.00 89.56 108 PHE A CA 1
ATOM 864 C C . PHE A 1 108 ? 12.005 9.972 7.602 1.00 89.56 108 PHE A C 1
ATOM 866 O O . PHE A 1 108 ? 12.358 11.147 7.614 1.00 89.56 108 PHE A O 1
ATOM 873 N N . VAL A 1 109 ? 12.336 9.102 8.562 1.00 91.25 109 VAL A N 1
ATOM 874 C CA . VAL A 1 109 ? 13.147 9.456 9.743 1.00 91.25 109 VAL A CA 1
ATOM 875 C C . VAL A 1 109 ? 14.658 9.329 9.518 1.00 91.25 109 VAL A C 1
ATOM 877 O O . VAL A 1 109 ? 15.416 9.888 10.303 1.00 91.25 109 VAL A O 1
ATOM 880 N N . GLY A 1 110 ? 15.096 8.686 8.431 1.00 87.94 110 GLY A N 1
ATOM 881 C CA . GLY A 1 110 ? 16.510 8.482 8.099 1.00 87.94 110 GLY A CA 1
ATOM 882 C C . GLY A 1 110 ? 17.128 7.215 8.701 1.00 87.94 110 GLY A C 1
ATOM 883 O O . GLY A 1 110 ? 18.326 7.197 8.959 1.00 87.94 110 GLY A O 1
ATOM 884 N N . LEU A 1 111 ? 16.327 6.175 8.951 1.00 88.31 111 LEU A N 1
ATOM 885 C CA . LEU A 1 111 ? 16.818 4.851 9.348 1.00 88.31 111 LEU A CA 1
ATOM 886 C C . LEU A 1 111 ? 17.184 4.025 8.111 1.00 88.31 111 LEU A C 1
ATOM 888 O O . LEU A 1 111 ? 16.425 4.016 7.136 1.00 88.31 111 LEU A O 1
ATOM 892 N N . ASP A 1 112 ? 18.305 3.302 8.171 1.00 85.50 112 ASP A N 1
ATOM 893 C CA . ASP A 1 112 ? 18.683 2.378 7.105 1.00 85.50 112 ASP A CA 1
ATOM 894 C C . ASP A 1 112 ? 17.772 1.143 7.129 1.00 85.50 112 ASP A C 1
ATOM 896 O O . ASP A 1 112 ? 17.692 0.395 8.106 1.00 85.50 112 ASP A O 1
ATOM 900 N N . GLU A 1 113 ? 17.043 0.942 6.035 1.00 87.88 113 GLU A N 1
ATOM 901 C CA . GLU A 1 113 ? 16.158 -0.207 5.876 1.00 87.88 113 GLU A CA 1
ATOM 902 C C . GLU A 1 113 ? 16.937 -1.523 5.804 1.00 87.88 113 GLU A C 1
ATOM 904 O O . GLU A 1 113 ? 16.391 -2.564 6.160 1.00 87.88 113 GLU A O 1
ATOM 909 N N . GLU A 1 114 ? 18.183 -1.497 5.339 1.00 82.62 114 GLU A N 1
ATOM 910 C CA . GLU A 1 114 ? 19.029 -2.683 5.250 1.00 82.62 114 GLU A CA 1
ATOM 911 C C . GLU A 1 114 ? 19.397 -3.205 6.640 1.00 82.62 114 GLU A C 1
ATOM 913 O O . GLU A 1 114 ? 19.264 -4.402 6.887 1.00 82.62 114 GLU A O 1
ATOM 918 N N . ASP A 1 115 ? 19.713 -2.306 7.575 1.00 83.62 115 ASP A N 1
ATOM 919 C CA . ASP A 1 115 ? 19.990 -2.657 8.971 1.00 83.62 115 ASP A CA 1
ATOM 920 C C . ASP A 1 115 ? 18.749 -3.252 9.650 1.00 83.62 115 ASP A C 1
ATOM 922 O O . ASP A 1 115 ? 18.803 -4.318 10.270 1.00 83.62 115 ASP A O 1
ATOM 926 N N . VAL A 1 116 ? 17.591 -2.597 9.496 1.00 86.94 116 VAL A N 1
ATOM 927 C CA . VAL A 1 116 ? 16.351 -3.044 10.150 1.00 86.94 116 VAL A CA 1
ATOM 928 C C . VAL A 1 116 ? 15.802 -4.326 9.515 1.00 86.94 116 VAL A C 1
ATOM 930 O O . VAL A 1 116 ? 15.316 -5.214 10.216 1.00 86.94 116 VAL A O 1
ATOM 933 N N . CYS A 1 117 ? 15.847 -4.448 8.186 1.00 84.38 117 CYS A N 1
ATOM 934 C CA . CYS A 1 117 ? 15.330 -5.620 7.482 1.00 84.38 117 CYS A CA 1
ATOM 935 C C . CYS A 1 117 ? 16.303 -6.807 7.528 1.00 84.38 117 CYS A C 1
ATOM 937 O O . CYS A 1 117 ? 15.847 -7.952 7.551 1.00 84.38 117 CYS A O 1
ATOM 939 N N . GLY A 1 118 ? 17.613 -6.555 7.586 1.00 80.00 118 GLY A N 1
ATOM 940 C CA . GLY A 1 118 ? 18.644 -7.580 7.737 1.00 80.00 118 GLY A CA 1
ATOM 941 C C . GLY A 1 118 ? 18.523 -8.334 9.061 1.00 80.00 118 GLY A C 1
ATOM 942 O O . GLY A 1 118 ? 18.676 -9.552 9.086 1.00 80.00 118 GLY A O 1
ATOM 943 N N . GLY A 1 119 ? 18.151 -7.631 10.136 1.00 77.88 119 GLY A N 1
ATOM 944 C CA . GLY A 1 119 ? 17.844 -8.228 11.438 1.00 77.88 119 GLY A CA 1
ATOM 945 C C . GLY A 1 119 ? 16.419 -8.773 11.586 1.00 77.88 119 GLY A C 1
ATOM 946 O O . GLY A 1 119 ? 16.073 -9.234 12.666 1.00 77.88 119 GLY A O 1
ATOM 947 N N . CYS A 1 120 ? 15.572 -8.711 10.552 1.00 83.75 120 CYS A N 1
ATOM 948 C CA . CYS A 1 120 ? 14.147 -9.006 10.692 1.00 83.75 120 CYS A CA 1
ATOM 949 C C . CYS A 1 120 ? 13.821 -10.507 10.632 1.00 83.75 120 CYS A C 1
ATOM 951 O O . CYS A 1 120 ? 14.071 -11.173 9.626 1.00 83.75 120 CYS A O 1
ATOM 953 N N . ASN A 1 121 ? 13.107 -11.019 11.639 1.00 80.62 121 ASN A N 1
ATOM 954 C CA . ASN A 1 121 ? 12.645 -12.410 11.712 1.00 80.62 121 ASN A CA 1
ATOM 955 C C . ASN A 1 121 ? 11.647 -12.783 10.605 1.00 80.62 121 ASN A C 1
ATOM 957 O O . ASN A 1 121 ? 11.474 -13.955 10.272 1.00 80.62 121 ASN A O 1
ATOM 961 N N . LEU A 1 122 ? 10.979 -11.792 10.008 1.00 80.94 122 LEU A N 1
ATOM 962 C CA . LEU A 1 122 ? 10.045 -11.993 8.899 1.00 80.94 122 LEU A CA 1
ATOM 963 C C . LEU A 1 122 ? 10.721 -11.963 7.520 1.00 80.94 122 LEU A C 1
ATOM 965 O O . LEU A 1 122 ? 10.053 -12.236 6.520 1.00 80.94 122 LEU A O 1
ATOM 969 N N . CYS A 1 123 ? 12.018 -11.644 7.445 1.00 78.88 123 CYS A N 1
ATOM 970 C CA . CYS A 1 123 ? 12.744 -11.417 6.193 1.00 78.88 123 CYS A CA 1
ATOM 971 C C . CYS A 1 123 ? 12.626 -12.608 5.225 1.00 78.88 123 CYS A C 1
ATOM 973 O O . CYS A 1 123 ? 12.268 -12.424 4.065 1.00 78.88 123 CYS A O 1
ATOM 975 N N . GLY A 1 124 ? 12.771 -13.844 5.715 1.00 75.00 124 GLY A N 1
ATOM 976 C CA . GLY A 1 124 ? 12.679 -15.050 4.878 1.00 75.00 124 GLY A CA 1
ATOM 977 C C . GLY A 1 124 ? 11.304 -15.311 4.240 1.00 75.00 124 GLY A C 1
ATOM 978 O O . GLY A 1 124 ? 11.218 -16.040 3.255 1.00 75.00 124 GLY A O 1
ATOM 979 N N . ALA A 1 125 ? 10.227 -14.723 4.772 1.00 80.81 125 ALA A N 1
ATOM 980 C CA . ALA A 1 125 ? 8.859 -14.880 4.263 1.00 80.81 125 ALA A CA 1
ATOM 981 C C . ALA A 1 125 ? 8.298 -13.601 3.612 1.00 80.81 125 ALA A C 1
ATOM 983 O O . ALA A 1 125 ? 7.172 -13.604 3.108 1.00 80.81 125 ALA A O 1
ATOM 984 N N . CYS A 1 126 ? 9.052 -12.502 3.645 1.00 83.81 126 CYS A N 1
ATOM 985 C CA . CYS A 1 126 ? 8.613 -11.197 3.179 1.00 83.81 126 CYS A CA 1
ATOM 986 C C . CYS A 1 126 ? 8.932 -11.014 1.691 1.00 83.81 126 CYS A C 1
ATOM 988 O O . CYS A 1 126 ? 10.091 -10.978 1.289 1.00 83.81 126 CYS A O 1
ATOM 990 N N . ASP A 1 127 ? 7.904 -10.791 0.868 1.00 86.69 127 ASP A N 1
ATOM 991 C CA . ASP A 1 127 ? 8.050 -10.480 -0.565 1.00 86.69 127 ASP A CA 1
ATOM 992 C C . ASP A 1 127 ? 8.689 -9.100 -0.830 1.00 86.69 127 ASP A C 1
ATOM 994 O O . ASP A 1 127 ? 8.953 -8.736 -1.976 1.00 86.69 127 ASP A O 1
ATOM 998 N N . ARG A 1 128 ? 8.925 -8.323 0.234 1.00 86.44 128 ARG A N 1
ATOM 999 C CA . ARG A 1 128 ? 9.570 -7.003 0.244 1.00 86.44 128 ARG A CA 1
ATOM 1000 C C . ARG A 1 128 ? 10.852 -6.971 1.079 1.00 86.44 128 ARG A C 1
ATOM 1002 O O . ARG A 1 128 ? 11.330 -5.880 1.407 1.00 86.44 128 ARG A O 1
ATOM 1009 N N . ALA A 1 129 ? 11.392 -8.131 1.445 1.00 85.88 129 ALA A N 1
ATOM 1010 C CA . ALA A 1 129 ? 12.661 -8.233 2.154 1.00 85.88 129 ALA A CA 1
ATOM 1011 C C . ALA A 1 129 ? 13.762 -7.461 1.418 1.00 85.88 129 ALA A C 1
ATOM 1013 O O . ALA A 1 129 ? 13.896 -7.587 0.202 1.00 85.88 129 ALA A O 1
ATOM 1014 N N . ASN A 1 130 ? 14.497 -6.618 2.147 1.00 81.56 130 ASN A N 1
ATOM 1015 C CA . ASN A 1 130 ? 15.631 -5.817 1.664 1.00 81.56 130 ASN A CA 1
ATOM 1016 C C . ASN A 1 130 ? 15.332 -4.906 0.456 1.00 81.56 130 ASN A C 1
ATOM 1018 O O . ASN A 1 130 ? 16.232 -4.299 -0.118 1.00 81.56 130 ASN A O 1
ATOM 1022 N N . MET A 1 131 ? 14.061 -4.765 0.068 1.00 83.06 131 MET A N 1
ATOM 1023 C CA . MET A 1 131 ? 13.657 -3.869 -1.004 1.00 83.06 131 MET A CA 1
ATOM 1024 C C . MET A 1 131 ? 13.705 -2.427 -0.497 1.00 83.06 131 MET A C 1
ATOM 1026 O O . MET A 1 131 ? 12.939 -2.068 0.409 1.00 83.06 131 MET A O 1
ATOM 1030 N N . LYS A 1 132 ? 14.573 -1.615 -1.109 1.00 74.75 132 LYS A N 1
ATOM 1031 C CA . LYS A 1 132 ? 14.573 -0.153 -0.980 1.00 74.75 132 LYS A CA 1
ATOM 1032 C C . LYS A 1 132 ? 13.447 0.410 -1.858 1.00 74.75 132 LYS A C 1
ATOM 1034 O O . LYS A 1 132 ? 13.207 -0.082 -2.960 1.00 74.75 132 LYS A O 1
ATOM 1039 N N . LEU A 1 133 ? 12.689 1.366 -1.325 1.00 74.62 133 LEU A N 1
ATOM 1040 C CA . LEU A 1 133 ? 11.634 2.047 -2.080 1.00 74.62 133 LEU A CA 1
ATOM 1041 C C . LEU A 1 133 ? 12.280 3.072 -3.018 1.00 74.62 133 LEU A C 1
ATOM 1043 O O . LEU A 1 133 ? 13.240 3.727 -2.624 1.00 74.62 133 LEU A O 1
ATOM 1047 N N . GLU A 1 134 ? 11.767 3.204 -4.241 1.00 68.81 134 GLU A N 1
ATOM 1048 C CA . GLU A 1 134 ? 12.224 4.237 -5.181 1.00 68.81 134 GLU A CA 1
ATOM 1049 C C . GLU A 1 134 ? 11.873 5.639 -4.654 1.00 68.81 134 GLU A C 1
ATOM 1051 O O . GLU A 1 134 ? 10.872 5.795 -3.956 1.00 68.81 134 GLU A O 1
ATOM 1056 N N . ASP A 1 135 ? 12.627 6.676 -5.031 1.00 60.03 135 ASP A N 1
ATOM 1057 C CA . ASP A 1 135 ? 12.458 8.054 -4.521 1.00 60.03 135 ASP A CA 1
ATOM 1058 C C . ASP A 1 135 ? 11.055 8.654 -4.744 1.00 60.03 135 ASP A C 1
ATOM 1060 O O . ASP A 1 135 ? 10.633 9.566 -4.038 1.00 60.03 135 ASP A O 1
ATOM 1064 N N . SER A 1 136 ? 10.294 8.129 -5.709 1.00 53.09 136 SER A N 1
ATOM 1065 C CA . SER A 1 136 ? 8.891 8.514 -5.927 1.00 53.09 136 SER A CA 1
ATOM 1066 C C . SER A 1 136 ? 7.903 7.834 -4.960 1.00 53.09 136 SER A C 1
ATOM 1068 O O . SER A 1 136 ? 6.789 8.320 -4.765 1.00 53.09 136 SER A O 1
ATOM 1070 N N . GLU A 1 137 ? 8.307 6.731 -4.323 1.00 60.22 137 GLU A N 1
ATOM 1071 C CA . GLU A 1 137 ? 7.527 5.919 -3.381 1.00 60.22 137 GLU A CA 1
ATOM 1072 C C . GLU A 1 137 ? 7.942 6.119 -1.905 1.00 60.22 137 GLU A C 1
ATOM 1074 O O . GLU A 1 137 ? 7.290 5.568 -1.012 1.00 60.22 137 GLU A O 1
ATOM 1079 N N . THR A 1 138 ? 8.993 6.900 -1.624 1.00 63.94 138 THR A N 1
ATOM 1080 C CA . THR A 1 138 ? 9.547 7.140 -0.272 1.00 63.94 138 THR A CA 1
ATOM 1081 C C . THR A 1 138 ? 8.786 8.182 0.550 1.00 63.94 138 THR A C 1
ATOM 1083 O O . THR A 1 138 ? 9.035 8.309 1.748 1.00 63.94 138 THR A O 1
ATOM 1086 N N . SER A 1 139 ? 7.830 8.910 -0.037 1.00 82.19 139 SER A N 1
ATOM 1087 C CA . SER A 1 139 ? 7.060 9.922 0.698 1.00 82.19 139 SER A CA 1
ATOM 1088 C C . SER A 1 139 ? 6.160 9.274 1.755 1.00 82.19 139 SER A C 1
ATOM 1090 O O . SER A 1 139 ? 5.172 8.615 1.425 1.00 82.19 139 SER A O 1
ATOM 1092 N N . ALA A 1 140 ? 6.508 9.437 3.033 1.00 88.19 140 ALA A N 1
ATOM 1093 C CA . ALA A 1 140 ? 5.679 8.984 4.144 1.00 88.19 140 ALA A CA 1
ATOM 1094 C C . ALA A 1 140 ? 4.461 9.892 4.338 1.00 88.19 140 ALA A C 1
ATOM 1096 O O . ALA A 1 140 ? 4.552 11.118 4.267 1.00 88.19 140 ALA A O 1
ATOM 1097 N N . HIS A 1 141 ? 3.323 9.272 4.638 1.00 90.94 141 HIS A N 1
ATOM 1098 C CA . HIS A 1 141 ? 2.056 9.958 4.860 1.00 90.94 141 HIS A CA 1
ATOM 1099 C C . HIS A 1 141 ? 1.524 9.664 6.262 1.00 90.94 141 HIS A C 1
ATOM 1101 O O . HIS A 1 141 ? 1.843 8.636 6.859 1.00 90.94 141 HIS A O 1
ATOM 1107 N N . THR A 1 142 ? 0.601 10.488 6.753 1.00 92.19 142 THR A N 1
ATOM 1108 C CA . THR A 1 142 ? -0.120 10.238 8.017 1.00 92.19 142 THR A CA 1
ATOM 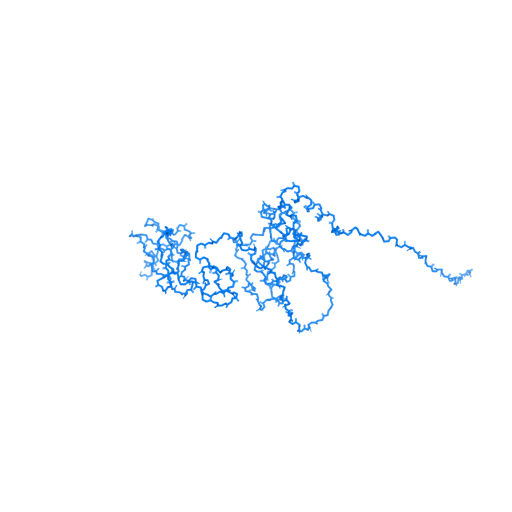1109 C C . THR A 1 142 ? -0.758 8.846 8.071 1.00 92.19 142 THR A C 1
ATOM 1111 O O . THR A 1 142 ? -0.791 8.210 9.122 1.00 92.19 142 THR A O 1
ATOM 1114 N N . ALA A 1 143 ? -1.211 8.318 6.927 1.00 91.19 143 ALA A N 1
ATOM 1115 C CA . ALA A 1 143 ? -1.747 6.960 6.829 1.00 91.19 143 ALA A CA 1
ATOM 1116 C C . ALA A 1 143 ? -0.725 5.862 7.155 1.00 91.19 143 ALA A C 1
ATOM 1118 O O . ALA A 1 143 ? -1.128 4.756 7.506 1.00 91.19 143 ALA A O 1
ATOM 1119 N N . ASP A 1 144 ? 0.570 6.131 7.023 1.00 92.88 144 ASP A N 1
ATOM 1120 C CA . ASP A 1 144 ? 1.624 5.189 7.386 1.00 92.88 144 ASP A CA 1
ATOM 1121 C C . ASP A 1 144 ? 1.794 5.128 8.901 1.00 92.88 144 ASP A C 1
ATOM 1123 O O . ASP A 1 144 ? 1.761 4.035 9.460 1.00 92.88 144 ASP A O 1
ATOM 1127 N N . VAL A 1 145 ? 1.842 6.286 9.569 1.00 91.81 145 VAL A N 1
ATOM 1128 C CA . VAL A 1 145 ? 1.879 6.365 11.040 1.00 91.81 145 VAL A CA 1
ATOM 1129 C C . VAL A 1 145 ? 0.646 5.704 11.641 1.00 91.81 145 VAL A C 1
ATOM 1131 O O . VAL A 1 145 ? 0.765 4.833 12.496 1.00 91.81 145 VAL A O 1
ATOM 1134 N N . MET A 1 146 ? -0.544 6.039 11.137 1.00 91.69 146 MET A N 1
ATOM 1135 C CA . MET A 1 146 ? -1.786 5.456 11.647 1.00 91.69 146 MET A CA 1
ATOM 1136 C C . MET A 1 146 ? -1.839 3.939 11.460 1.00 91.69 146 MET A C 1
ATOM 1138 O O . MET A 1 146 ? -2.371 3.242 12.315 1.00 91.69 146 MET A O 1
ATOM 1142 N N . ARG A 1 147 ? -1.254 3.388 10.388 1.00 90.88 147 ARG A N 1
ATOM 1143 C CA . ARG A 1 147 ? -1.141 1.927 10.246 1.00 90.88 147 ARG A CA 1
ATOM 1144 C C . ARG A 1 147 ? -0.229 1.313 11.294 1.00 90.88 147 ARG A C 1
ATOM 1146 O O . ARG A 1 147 ? -0.547 0.224 11.748 1.00 90.88 147 ARG A O 1
ATOM 1153 N N . MET A 1 148 ? 0.866 1.978 11.653 1.00 89.50 148 MET A N 1
ATOM 1154 C CA . MET A 1 148 ? 1.762 1.488 12.698 1.00 89.50 148 MET A CA 1
ATOM 1155 C C . MET A 1 148 ? 1.092 1.533 14.073 1.00 89.50 148 MET A C 1
ATOM 1157 O O . MET A 1 148 ? 1.106 0.531 14.775 1.00 89.50 148 MET A O 1
ATOM 1161 N N . LEU A 1 149 ? 0.430 2.642 14.415 1.00 86.31 149 LEU A N 1
ATOM 1162 C CA . LEU A 1 149 ? -0.223 2.823 15.717 1.00 86.31 149 LEU A CA 1
ATOM 1163 C C . LEU A 1 149 ? -1.426 1.889 15.922 1.00 86.31 149 LEU A C 1
ATOM 1165 O O . LEU A 1 149 ? -1.553 1.266 16.969 1.00 86.31 149 LEU A O 1
ATOM 1169 N N . LEU A 1 150 ? -2.270 1.708 14.901 1.00 83.94 150 LEU A N 1
ATOM 1170 C CA . LEU A 1 150 ? -3.462 0.847 14.995 1.00 83.94 150 LEU A CA 1
ATOM 1171 C C . LEU A 1 150 ? -3.142 -0.657 15.075 1.00 83.94 150 LEU A C 1
ATOM 1173 O O . LEU A 1 150 ? -4.053 -1.473 15.256 1.00 83.94 150 LEU A O 1
ATOM 1177 N N . LEU A 1 151 ? -1.877 -1.037 14.871 1.00 73.25 151 LEU A N 1
ATOM 1178 C CA . LEU A 1 151 ? -1.382 -2.390 15.130 1.00 73.25 151 LEU A CA 1
ATOM 1179 C C . LEU A 1 151 ? -0.971 -2.557 16.595 1.00 73.25 151 LEU A C 1
ATOM 1181 O O . LEU A 1 151 ? -1.169 -3.640 17.143 1.00 73.25 151 LEU A O 1
ATOM 1185 N N . SER A 1 152 ? -0.466 -1.493 17.223 1.00 55.91 152 SER A N 1
ATOM 1186 C CA . SER A 1 152 ? -0.076 -1.449 18.636 1.00 55.91 152 SER A CA 1
ATOM 1187 C C . SER A 1 152 ? -1.256 -1.709 19.578 1.00 55.91 152 SER A C 1
ATOM 1189 O O . SER A 1 152 ? -1.081 -2.317 20.624 1.00 55.91 152 SER A O 1
ATOM 1191 N N . GLU A 1 153 ? -2.473 -1.331 19.180 1.00 49.34 153 GLU A N 1
ATOM 1192 C CA . GLU A 1 153 ? -3.707 -1.524 19.965 1.00 49.34 153 GLU A CA 1
ATOM 1193 C C . GLU A 1 153 ? -4.373 -2.901 19.785 1.00 49.34 153 GLU A C 1
ATOM 1195 O O . GLU A 1 153 ? -5.423 -3.165 20.363 1.00 49.34 153 GLU A O 1
ATOM 1200 N N . LEU A 1 154 ? -3.794 -3.800 18.979 1.00 47.16 154 LEU A N 1
ATOM 1201 C CA . LEU A 1 154 ? -4.277 -5.184 18.821 1.00 47.16 154 LEU A CA 1
ATOM 1202 C C . LEU A 1 154 ? -3.427 -6.238 19.520 1.00 47.16 154 LEU A C 1
ATOM 1204 O O . LEU A 1 154 ? -3.778 -7.419 19.476 1.00 47.16 154 LEU A O 1
ATOM 1208 N N . SER A 1 155 ? -2.313 -5.839 20.120 1.00 37.25 155 SER A N 1
ATOM 1209 C CA . SER A 1 155 ? -1.454 -6.746 20.861 1.00 37.25 155 SER A CA 1
ATOM 1210 C C . SER A 1 155 ? -1.750 -6.572 22.342 1.00 37.25 155 SER A C 1
ATOM 1212 O O . SER A 1 155 ? -1.199 -5.685 22.986 1.00 37.25 155 SER A O 1
ATOM 1214 N N . GLU A 1 156 ? -2.626 -7.410 22.896 1.00 38.69 156 GLU A N 1
ATOM 1215 C CA . GLU A 1 156 ? -2.625 -7.627 24.342 1.00 38.69 156 GLU A CA 1
ATOM 1216 C C . GLU A 1 156 ? -1.294 -8.274 24.741 1.00 38.69 156 GLU A C 1
ATOM 1218 O O . GLU A 1 156 ? -1.149 -9.491 24.692 1.00 38.69 156 GLU A O 1
ATOM 1223 N N . ALA A 1 157 ? -0.301 -7.433 25.025 1.00 30.84 157 ALA A N 1
ATOM 1224 C CA . ALA A 1 157 ? 0.768 -7.596 26.010 1.00 30.84 157 ALA A CA 1
ATOM 1225 C C . ALA A 1 157 ? 1.854 -6.533 25.742 1.00 30.84 157 ALA A C 1
ATOM 1227 O O . ALA A 1 157 ? 2.181 -6.281 24.577 1.00 30.84 157 ALA A O 1
ATOM 1228 N N . PRO A 1 158 ? 2.451 -5.931 26.788 1.00 31.53 158 PRO A N 1
ATOM 1229 C CA . PRO A 1 158 ? 3.688 -5.168 26.652 1.00 31.53 158 PRO A CA 1
ATOM 1230 C C . PRO A 1 158 ? 4.795 -6.056 26.051 1.00 31.53 158 PRO A C 1
ATOM 1232 O O . PRO A 1 158 ? 4.764 -7.272 26.259 1.00 31.53 158 PRO A O 1
ATOM 1235 N N . PRO A 1 159 ? 5.794 -5.495 25.348 1.00 33.75 159 PRO A N 1
ATOM 1236 C CA . PRO A 1 159 ? 6.938 -6.268 24.883 1.00 33.75 159 PRO A CA 1
ATOM 1237 C C . PRO A 1 159 ? 7.770 -6.701 26.097 1.00 33.75 159 PRO A C 1
ATOM 1239 O O . PRO A 1 159 ? 8.542 -5.912 26.641 1.00 33.75 159 PRO A O 1
ATOM 1242 N N . ASP A 1 160 ? 7.596 -7.942 26.548 1.00 27.83 160 ASP A N 1
ATOM 1243 C CA . ASP A 1 160 ? 8.496 -8.559 27.520 1.00 27.83 160 ASP A CA 1
ATOM 1244 C C . ASP A 1 160 ? 9.759 -9.021 26.782 1.00 27.83 160 ASP A C 1
ATOM 1246 O O . ASP A 1 160 ? 9.763 -10.000 26.032 1.00 27.83 160 ASP A O 1
ATOM 1250 N N . HIS A 1 161 ? 10.837 -8.257 26.950 1.00 41.94 161 HIS A N 1
ATOM 1251 C CA . HIS A 1 161 ? 12.173 -8.637 26.513 1.00 41.94 161 HIS A CA 1
ATOM 1252 C C . HIS A 1 161 ? 12.769 -9.646 27.500 1.00 41.94 161 HIS A C 1
ATOM 1254 O O . HIS A 1 161 ? 13.712 -9.330 28.222 1.00 41.94 161 HIS A O 1
ATOM 1260 N N . SER A 1 162 ? 12.265 -10.880 27.514 1.00 33.91 162 SER A N 1
ATOM 1261 C CA . SER A 1 162 ? 13.007 -11.996 28.098 1.00 33.91 162 SER A CA 1
ATOM 1262 C C . SER A 1 162 ? 12.597 -13.371 27.536 1.00 33.91 162 SER A C 1
ATOM 1264 O O . SER A 1 162 ? 11.520 -13.887 27.800 1.00 33.91 162 SER A O 1
ATOM 1266 N N . LEU A 1 163 ? 13.563 -13.996 26.839 1.00 30.86 163 LEU A N 1
ATOM 1267 C CA . LEU A 1 163 ? 13.765 -15.448 26.636 1.00 30.86 163 LEU A CA 1
ATOM 1268 C C . LEU A 1 163 ? 13.153 -16.157 25.393 1.00 30.86 163 LEU A C 1
ATOM 1270 O O . LEU A 1 163 ? 12.222 -15.660 24.767 1.00 30.86 163 LEU A O 1
ATOM 1274 N N . PRO A 1 164 ? 13.796 -17.264 24.936 1.00 38.31 164 PRO A N 1
ATOM 1275 C CA . PRO A 1 164 ? 14.169 -17.448 23.532 1.00 38.31 164 PRO A CA 1
ATOM 1276 C C . PRO A 1 164 ? 13.339 -18.491 22.767 1.00 38.31 164 PRO A C 1
ATOM 1278 O O . PRO A 1 164 ? 12.595 -19.279 23.344 1.00 38.31 164 PRO A O 1
ATOM 1281 N N . ASN A 1 165 ? 13.552 -18.481 21.444 1.00 44.34 165 ASN A N 1
ATOM 1282 C CA . ASN A 1 165 ? 13.157 -19.460 20.425 1.00 44.34 165 ASN A CA 1
ATOM 1283 C C . ASN A 1 165 ? 12.533 -20.764 20.950 1.00 44.34 165 ASN A C 1
ATOM 1285 O O . ASN A 1 165 ? 13.227 -21.657 21.437 1.00 44.34 165 ASN A O 1
ATOM 1289 N N . SER A 1 166 ? 11.236 -20.931 20.692 1.00 31.19 166 SER A N 1
ATOM 1290 C CA . SER A 1 166 ? 10.682 -22.258 20.446 1.00 31.19 166 SER A CA 1
ATOM 1291 C C . SER A 1 166 ? 9.678 -22.213 19.298 1.00 31.19 166 SER A C 1
ATOM 1293 O O . SER A 1 166 ? 8.798 -21.355 19.224 1.00 31.19 166 SER A O 1
ATOM 1295 N N . ASP A 1 167 ? 9.867 -23.150 18.373 1.00 41.75 167 ASP A N 1
ATOM 1296 C CA . ASP A 1 167 ? 9.023 -23.430 17.222 1.00 41.75 167 ASP A CA 1
ATOM 1297 C C . ASP A 1 167 ? 7.570 -23.705 17.635 1.00 41.75 167 ASP A C 1
ATOM 1299 O O . ASP A 1 167 ? 7.166 -24.846 17.863 1.00 41.75 167 ASP A O 1
ATOM 1303 N N . VAL A 1 168 ? 6.737 -22.668 17.669 1.00 34.19 168 VAL A N 1
ATOM 1304 C CA . VAL A 1 168 ? 5.284 -22.828 17.767 1.00 34.19 168 VAL A CA 1
ATOM 1305 C C . VAL A 1 168 ? 4.640 -22.203 16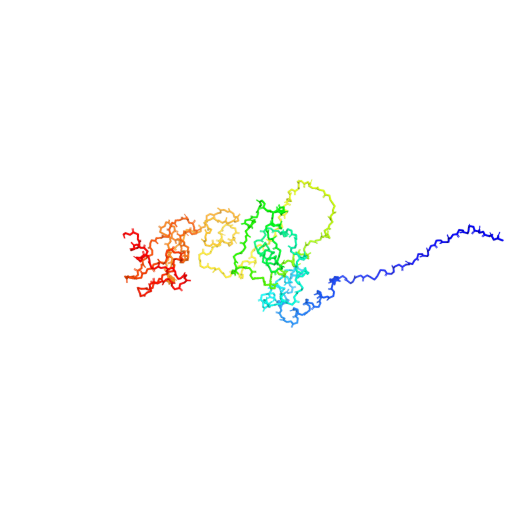.539 1.00 34.19 168 VAL A C 1
ATOM 1307 O O . VAL A 1 168 ? 4.370 -21.008 16.476 1.00 34.19 168 VAL A O 1
ATOM 1310 N N . LYS A 1 169 ? 4.346 -23.038 15.535 1.00 32.59 169 LYS A N 1
ATOM 1311 C CA . LYS A 1 169 ? 3.441 -22.660 14.439 1.00 32.59 169 LYS A CA 1
ATOM 1312 C C . LYS A 1 169 ? 2.057 -22.360 15.036 1.00 32.59 169 LYS A C 1
ATOM 1314 O O . LYS A 1 169 ? 1.435 -23.285 15.570 1.00 32.59 169 LYS A O 1
ATOM 1319 N N . PRO A 1 170 ? 1.501 -21.141 14.907 1.00 30.62 170 PRO A N 1
ATOM 1320 C CA . PRO A 1 170 ? 0.162 -20.880 15.401 1.00 30.62 170 PRO A CA 1
ATOM 1321 C C . PRO A 1 170 ? -0.856 -21.535 14.462 1.00 30.62 170 PRO A C 1
ATOM 1323 O O . PRO A 1 170 ? -1.061 -21.110 13.320 1.00 30.62 170 PRO A O 1
ATOM 1326 N N . LYS A 1 171 ? -1.525 -22.588 14.946 1.00 29.73 171 LYS A N 1
ATOM 1327 C CA . LYS A 1 171 ? -2.751 -23.105 14.326 1.00 29.73 171 LYS A CA 1
ATOM 1328 C C . LYS A 1 171 ? -3.825 -22.021 14.427 1.00 29.73 171 LYS A C 1
ATOM 1330 O O . LYS A 1 171 ? -4.425 -21.823 15.479 1.00 29.73 171 LYS A O 1
ATOM 1335 N N . ARG A 1 172 ? -4.081 -21.327 13.315 1.00 35.12 172 ARG A N 1
ATOM 1336 C CA . ARG A 1 172 ? -5.226 -20.419 13.171 1.00 35.12 172 ARG A CA 1
ATOM 1337 C C . ARG A 1 172 ? -6.518 -21.209 13.388 1.00 35.12 172 ARG A C 1
ATOM 1339 O O . ARG A 1 172 ? -6.879 -22.033 12.551 1.00 35.12 172 ARG A O 1
ATOM 1346 N N . LYS A 1 173 ? -7.227 -20.947 14.489 1.00 28.98 173 LYS A N 1
ATOM 1347 C CA . LYS A 1 173 ? -8.624 -21.372 14.628 1.00 28.98 173 LYS A CA 1
ATOM 1348 C C . LYS A 1 173 ? -9.459 -20.551 13.646 1.00 28.98 173 LYS A C 1
ATOM 1350 O O . LYS A 1 173 ? -9.453 -19.322 13.677 1.00 28.98 173 LYS A O 1
ATOM 1355 N N . SER A 1 174 ? -10.127 -21.238 12.728 1.00 33.06 174 SER A N 1
ATOM 1356 C CA . SER A 1 174 ? -11.040 -20.643 11.760 1.00 33.06 174 SER A CA 1
ATOM 1357 C C . SER A 1 174 ? -12.277 -20.110 12.478 1.00 33.06 174 SER A C 1
ATOM 1359 O O . SER A 1 174 ? -13.150 -20.885 12.865 1.00 33.06 174 SER A O 1
ATOM 1361 N N . VAL A 1 175 ? -12.369 -18.793 12.643 1.00 35.47 175 VAL A N 1
ATOM 1362 C CA . VAL A 1 175 ? -13.634 -18.155 13.014 1.00 35.47 175 VAL A CA 1
ATOM 1363 C C . VAL A 1 175 ? -14.485 -18.063 11.747 1.00 35.47 175 VAL A C 1
ATOM 1365 O O . VAL A 1 175 ? -14.090 -17.436 10.759 1.00 35.47 175 VAL A O 1
ATOM 1368 N N . ASN A 1 176 ? -15.636 -18.737 11.752 1.00 38.97 176 ASN A N 1
ATOM 1369 C CA . ASN A 1 176 ? -16.643 -18.646 10.699 1.00 38.97 176 ASN A CA 1
ATOM 1370 C C . ASN A 1 176 ? -17.323 -17.270 10.765 1.00 38.97 176 ASN A C 1
ATOM 1372 O O . ASN A 1 176 ? -18.407 -17.128 11.319 1.00 38.97 176 ASN A O 1
ATOM 1376 N N . LEU A 1 177 ? -16.683 -16.242 10.203 1.00 38.69 177 LEU A N 1
ATOM 1377 C CA . LEU A 1 177 ? -17.388 -15.017 9.835 1.00 38.69 177 LEU A CA 1
ATOM 1378 C C . LEU A 1 177 ? -18.224 -15.305 8.585 1.00 38.69 177 LEU A C 1
ATOM 1380 O O . LEU A 1 177 ? -17.691 -15.788 7.579 1.00 38.69 177 LEU A O 1
ATOM 1384 N N . ASN A 1 178 ? -19.514 -14.970 8.633 1.00 41.19 178 ASN A N 1
ATOM 1385 C CA . ASN A 1 178 ? -20.395 -14.977 7.469 1.00 41.19 178 ASN A CA 1
ATOM 1386 C C . ASN A 1 178 ? -19.880 -13.960 6.434 1.00 41.19 178 ASN A C 1
ATOM 1388 O O . ASN A 1 178 ? -20.219 -12.781 6.435 1.00 41.19 178 ASN A O 1
ATOM 1392 N N . LYS A 1 179 ? -19.022 -14.449 5.532 1.00 42.12 179 LYS A N 1
ATOM 1393 C CA . LYS A 1 179 ? -18.304 -13.701 4.484 1.00 42.12 179 LYS A CA 1
ATOM 1394 C C . LYS A 1 179 ? -19.207 -13.041 3.434 1.00 42.12 179 LYS A C 1
ATOM 1396 O O . LYS A 1 179 ? -18.685 -12.349 2.569 1.00 42.12 179 LYS A O 1
ATOM 1401 N N . SER A 1 180 ? -20.522 -13.255 3.479 1.00 41.91 180 SER A N 1
ATOM 1402 C CA . SER A 1 180 ? -21.451 -12.792 2.442 1.00 41.91 180 SER A CA 1
ATOM 1403 C C . SER A 1 180 ? -21.685 -11.278 2.463 1.00 41.91 180 SER A C 1
ATOM 1405 O O . SER A 1 180 ? -21.912 -10.693 1.411 1.00 41.91 180 SER A O 1
ATOM 1407 N N . GLN A 1 181 ? -21.604 -10.628 3.628 1.00 41.22 181 GLN A N 1
ATOM 1408 C CA . GLN A 1 181 ? -21.984 -9.215 3.759 1.00 41.22 181 GLN A CA 1
ATOM 1409 C C . GLN A 1 181 ? -20.852 -8.242 3.373 1.00 41.22 181 GLN A C 1
ATOM 1411 O O . GLN A 1 181 ? -21.111 -7.124 2.946 1.00 41.22 181 GLN A O 1
ATOM 1416 N N . TYR A 1 182 ? -19.592 -8.696 3.419 1.00 40.06 182 TYR A N 1
ATOM 1417 C CA . TYR A 1 182 ? -18.407 -7.895 3.069 1.00 40.06 182 TYR A CA 1
ATOM 1418 C C . TYR A 1 182 ? -18.293 -7.570 1.566 1.00 40.06 182 TYR A C 1
ATOM 1420 O O . TYR A 1 182 ? -17.703 -6.558 1.198 1.00 40.06 182 TYR A O 1
ATOM 1428 N N . TYR A 1 183 ? -18.859 -8.404 0.687 1.00 48.22 183 TYR A N 1
ATOM 1429 C CA . TYR A 1 183 ? -18.753 -8.224 -0.768 1.00 48.22 183 TYR A CA 1
ATOM 1430 C C . TYR A 1 183 ? -19.874 -7.372 -1.381 1.00 48.22 183 TYR A C 1
ATOM 1432 O O . TYR A 1 183 ? -19.789 -7.062 -2.564 1.00 48.22 183 TYR A O 1
ATOM 1440 N N . GLN A 1 184 ? -20.897 -6.969 -0.616 1.00 49.44 184 GLN A N 1
ATOM 1441 C CA . GLN A 1 184 ? -22.035 -6.220 -1.175 1.00 49.44 184 GLN A CA 1
ATOM 1442 C C . GLN A 1 184 ? -21.715 -4.755 -1.516 1.00 49.44 184 GLN A C 1
ATOM 1444 O O . GLN A 1 184 ? -22.412 -4.168 -2.333 1.00 49.44 184 GLN A O 1
ATOM 1449 N N . ASN A 1 185 ? -20.628 -4.198 -0.968 1.00 47.16 185 ASN A N 1
ATOM 1450 C CA . ASN A 1 185 ? -20.222 -2.802 -1.185 1.00 47.16 185 ASN A CA 1
ATOM 1451 C C . ASN A 1 185 ? -18.888 -2.657 -1.947 1.00 47.16 185 ASN A C 1
ATOM 1453 O O . ASN A 1 185 ? -18.292 -1.581 -1.955 1.00 47.16 185 ASN A O 1
ATOM 1457 N N . ILE A 1 186 ? -18.380 -3.734 -2.561 1.00 53.88 186 ILE A N 1
ATOM 1458 C CA . ILE A 1 186 ? -17.181 -3.680 -3.408 1.00 53.88 186 ILE A CA 1
ATOM 1459 C C . ILE A 1 186 ? -17.638 -3.538 -4.857 1.00 53.88 186 ILE A C 1
ATOM 1461 O O . ILE A 1 186 ? -18.150 -4.485 -5.447 1.00 53.88 186 ILE A O 1
ATOM 1465 N N . GLU A 1 187 ? -17.427 -2.356 -5.432 1.00 57.59 187 GLU A N 1
ATOM 1466 C CA . GLU A 1 187 ? -17.640 -2.114 -6.857 1.00 57.59 187 GLU A CA 1
ATOM 1467 C C . GLU A 1 187 ? -16.697 -3.021 -7.670 1.00 57.59 187 GLU A C 1
ATOM 1469 O O . GLU A 1 187 ? -15.469 -2.881 -7.630 1.00 57.59 187 GLU A O 1
ATOM 1474 N N . MET A 1 188 ? -17.269 -4.019 -8.350 1.00 62.22 188 MET A N 1
ATOM 1475 C CA . MET A 1 188 ? -16.512 -4.990 -9.137 1.00 62.22 188 MET A CA 1
ATOM 1476 C C . MET A 1 188 ? -15.936 -4.311 -10.377 1.00 62.22 188 MET A C 1
ATOM 1478 O O . MET A 1 188 ? -16.667 -3.722 -11.174 1.00 62.22 188 MET A O 1
ATOM 1482 N N . LYS A 1 189 ? -14.617 -4.409 -10.567 1.00 63.59 189 LYS A N 1
ATOM 1483 C CA . LYS A 1 189 ? -13.987 -3.912 -11.792 1.00 63.59 189 LYS A CA 1
ATOM 1484 C C . LYS A 1 189 ? -14.233 -4.889 -12.932 1.00 63.59 189 LYS A C 1
ATOM 1486 O O . LYS A 1 189 ? -14.434 -6.081 -12.716 1.00 63.59 189 LYS A O 1
ATOM 1491 N N . ASN A 1 190 ? -14.188 -4.383 -14.161 1.00 66.12 190 ASN A N 1
ATOM 1492 C CA . ASN A 1 190 ? -14.421 -5.205 -15.342 1.00 66.12 190 ASN A CA 1
ATOM 1493 C C . ASN A 1 190 ? -13.520 -6.459 -15.353 1.00 66.12 190 ASN A C 1
ATOM 1495 O O . ASN A 1 190 ? -12.303 -6.363 -15.179 1.00 66.12 190 ASN A O 1
ATOM 1499 N N . GLY A 1 191 ? -14.135 -7.623 -15.560 1.00 71.31 191 GLY A N 1
ATOM 1500 C CA . GLY A 1 191 ? -13.481 -8.930 -15.561 1.00 71.31 191 GLY A CA 1
ATOM 1501 C C . GLY A 1 191 ? -13.304 -9.581 -14.185 1.00 71.31 191 GLY A C 1
ATOM 1502 O O . GLY A 1 191 ? -12.984 -10.769 -14.143 1.00 71.31 191 GLY A O 1
ATOM 1503 N N . ASP A 1 192 ? -13.503 -8.861 -13.077 1.00 82.69 192 ASP A N 1
ATOM 1504 C CA . ASP A 1 192 ? -13.587 -9.472 -11.748 1.00 82.69 192 ASP A CA 1
ATOM 1505 C C . ASP A 1 192 ? -14.809 -10.404 -11.694 1.00 82.69 192 ASP A C 1
ATOM 1507 O O . ASP A 1 192 ? -15.839 -10.140 -12.315 1.00 82.69 192 ASP A O 1
ATOM 1511 N N . TRP A 1 193 ? -14.702 -11.527 -10.985 1.00 83.44 193 TRP A N 1
ATOM 1512 C CA . TRP A 1 193 ? -15.713 -12.582 -11.025 1.00 83.44 193 TRP A CA 1
ATOM 1513 C C . TRP A 1 193 ? -15.966 -13.202 -9.654 1.00 83.44 193 TRP A C 1
ATOM 1515 O O . TRP A 1 193 ? -15.051 -13.465 -8.871 1.00 83.44 193 TRP A O 1
ATOM 1525 N N . MET A 1 194 ? -17.232 -13.496 -9.374 1.00 85.06 194 MET A N 1
ATOM 1526 C CA . MET A 1 194 ? -17.638 -14.232 -8.181 1.00 85.06 194 MET A CA 1
ATOM 1527 C C . MET A 1 194 ? -17.545 -15.731 -8.447 1.00 85.06 194 MET A C 1
ATOM 1529 O O . MET A 1 194 ? -18.056 -16.230 -9.447 1.00 85.06 194 MET A O 1
ATOM 1533 N N . CYS A 1 195 ? -16.885 -16.469 -7.556 1.00 86.12 195 CYS A N 1
ATOM 1534 C CA . CYS A 1 195 ? -16.815 -17.919 -7.683 1.00 86.12 195 CYS A CA 1
ATOM 1535 C C . CYS A 1 195 ? -18.193 -18.554 -7.484 1.00 86.12 195 CYS A C 1
ATOM 1537 O O . CYS A 1 195 ? -18.768 -18.445 -6.403 1.00 86.12 195 CYS A O 1
ATOM 1539 N N . SER A 1 196 ? -18.669 -19.292 -8.485 1.00 84.69 196 SER A N 1
ATOM 1540 C CA . SER A 1 196 ? -19.966 -19.978 -8.467 1.00 84.69 196 SER A CA 1
ATOM 1541 C C . SER A 1 196 ? -20.104 -21.005 -7.338 1.00 84.69 196 SER A C 1
ATOM 1543 O O . SER A 1 196 ? -21.204 -21.222 -6.845 1.00 84.69 196 SER A O 1
ATOM 1545 N N . LYS A 1 197 ? -18.996 -21.612 -6.885 1.00 85.19 197 LYS A N 1
ATOM 1546 C CA . LYS A 1 197 ? -19.015 -22.621 -5.811 1.00 85.19 197 LYS A CA 1
ATOM 1547 C C . LYS A 1 197 ? -18.975 -22.055 -4.397 1.00 85.19 197 LYS A C 1
ATOM 1549 O O . LYS A 1 197 ? -19.578 -22.626 -3.498 1.00 85.19 197 LYS A O 1
ATOM 1554 N N . CYS A 1 198 ? -18.211 -20.990 -4.155 1.00 85.19 198 CYS A N 1
ATOM 1555 C CA . CYS A 1 198 ? -17.958 -20.508 -2.786 1.00 85.19 198 CYS A CA 1
ATOM 1556 C C . CYS A 1 198 ? -18.210 -19.011 -2.576 1.00 85.19 198 CYS A C 1
ATOM 1558 O O . CYS A 1 198 ? -17.851 -18.477 -1.518 1.00 85.19 198 CYS A O 1
ATOM 1560 N N . ASN A 1 199 ? -18.776 -18.359 -3.595 1.00 80.00 199 ASN A N 1
ATOM 1561 C CA . ASN A 1 199 ? -19.127 -16.945 -3.666 1.00 80.00 199 ASN A CA 1
ATOM 1562 C C . ASN A 1 199 ? -17.989 -15.996 -3.265 1.00 80.00 199 ASN A C 1
ATOM 1564 O O . ASN A 1 199 ? -18.198 -14.941 -2.676 1.00 80.00 199 ASN A O 1
ATOM 1568 N N . PHE A 1 200 ? -16.749 -16.406 -3.524 1.00 84.06 200 PHE A N 1
ATOM 1569 C CA . PHE A 1 200 ? -15.574 -15.589 -3.264 1.00 84.06 200 PHE A CA 1
ATOM 1570 C C . PHE A 1 200 ? -15.296 -14.694 -4.470 1.00 84.06 200 PHE A C 1
ATOM 1572 O O . PHE A 1 200 ? -15.194 -15.212 -5.583 1.00 84.06 200 PHE A O 1
ATOM 1579 N N . MET A 1 201 ? -15.140 -13.389 -4.243 1.00 84.94 201 MET A N 1
ATOM 1580 C CA . MET A 1 201 ? -14.746 -12.437 -5.284 1.00 84.94 201 MET A CA 1
ATOM 1581 C C . MET A 1 201 ? -13.291 -12.689 -5.693 1.00 84.94 201 MET A C 1
ATOM 1583 O O . MET A 1 201 ? -12.372 -12.590 -4.877 1.00 84.94 201 MET A O 1
ATOM 1587 N N . ASN A 1 202 ? -13.072 -13.007 -6.962 1.00 78.69 202 ASN A N 1
ATOM 1588 C CA . ASN A 1 202 ? -11.765 -13.152 -7.574 1.00 78.69 202 ASN A CA 1
ATOM 1589 C C . ASN A 1 202 ? -11.496 -12.012 -8.553 1.00 78.69 202 ASN A C 1
ATOM 1591 O O . ASN A 1 202 ? -12.311 -11.708 -9.417 1.00 78.69 202 ASN A O 1
ATOM 1595 N N . PHE A 1 203 ? -10.297 -11.441 -8.478 1.00 83.31 203 PHE A N 1
ATOM 1596 C CA . PHE A 1 203 ? -9.855 -10.476 -9.478 1.00 83.31 203 PHE A CA 1
ATOM 1597 C C . PHE A 1 203 ? -9.760 -11.107 -10.872 1.00 83.31 203 PHE A C 1
ATOM 1599 O O . PHE A 1 203 ? -9.397 -12.277 -10.987 1.00 83.31 203 PHE A O 1
ATOM 1606 N N . ALA A 1 204 ? -9.956 -10.312 -11.924 1.00 78.25 204 ALA A N 1
ATOM 1607 C CA . ALA A 1 204 ? -9.987 -10.747 -13.326 1.00 78.25 204 ALA A CA 1
ATOM 1608 C C . ALA A 1 204 ? -8.790 -11.598 -13.785 1.00 78.25 204 ALA A C 1
ATOM 1610 O O . ALA A 1 204 ? -8.900 -12.454 -14.670 1.00 78.25 204 ALA A O 1
ATOM 1611 N N . ARG A 1 205 ? -7.626 -11.364 -13.173 1.00 69.38 205 ARG A N 1
ATOM 1612 C CA . ARG A 1 205 ? -6.386 -12.115 -13.423 1.00 69.38 205 ARG A CA 1
ATOM 1613 C C . ARG A 1 205 ? -6.426 -13.559 -12.915 1.00 69.38 205 ARG A C 1
ATOM 1615 O O . ARG A 1 205 ? -5.682 -14.395 -13.413 1.00 69.38 205 ARG A O 1
ATOM 1622 N N . ASN A 1 206 ? -7.252 -13.846 -11.915 1.00 76.44 206 ASN A N 1
ATOM 1623 C CA . ASN A 1 206 ? -7.329 -15.162 -11.303 1.00 76.44 206 ASN A CA 1
ATOM 1624 C C . ASN A 1 206 ? -8.156 -16.074 -12.207 1.00 76.44 206 ASN A C 1
ATOM 1626 O O . ASN A 1 206 ? -9.335 -15.817 -12.421 1.00 76.44 206 ASN A O 1
ATOM 1630 N N . ILE A 1 207 ? -7.540 -17.134 -12.722 1.00 76.69 207 ILE A N 1
ATOM 1631 C CA . ILE A 1 207 ? -8.229 -18.164 -13.516 1.00 76.69 207 ILE A CA 1
ATOM 1632 C C . ILE A 1 207 ? -8.875 -19.240 -12.645 1.00 76.69 207 ILE A C 1
ATOM 1634 O O . ILE A 1 207 ? -9.817 -19.886 -13.077 1.00 76.69 207 ILE A O 1
ATOM 1638 N N . LEU A 1 208 ? -8.383 -19.395 -11.415 1.00 83.06 208 LEU A N 1
ATOM 1639 C CA . LEU A 1 208 ? -8.942 -20.272 -10.398 1.00 83.06 208 LEU A CA 1
ATOM 1640 C C . LEU A 1 208 ? -9.382 -19.432 -9.209 1.00 83.06 208 LEU A C 1
ATOM 1642 O O . LEU A 1 208 ? -8.764 -18.414 -8.878 1.00 83.06 208 LEU A O 1
ATOM 1646 N N . CYS A 1 209 ? -10.408 -19.894 -8.510 1.00 85.19 209 CYS A N 1
ATOM 1647 C CA . CYS A 1 209 ? -10.869 -19.241 -7.309 1.00 85.19 209 CYS A CA 1
ATOM 1648 C C . CYS A 1 209 ? -9.760 -19.288 -6.253 1.00 85.19 209 CYS A C 1
ATOM 1650 O O . CYS A 1 209 ? -9.300 -20.363 -5.875 1.00 85.19 209 CYS A O 1
ATOM 1652 N N . LEU A 1 210 ? -9.353 -18.145 -5.701 1.00 84.50 210 LEU A N 1
ATOM 1653 C CA . LEU A 1 210 ? -8.292 -18.129 -4.689 1.00 84.50 210 LEU A CA 1
ATOM 1654 C C . LEU A 1 210 ? -8.670 -18.925 -3.436 1.00 84.50 210 LEU A C 1
ATOM 1656 O O . LEU A 1 210 ? -7.781 -19.503 -2.810 1.00 84.50 210 LEU A O 1
ATOM 1660 N N . LYS A 1 211 ? -9.970 -18.987 -3.117 1.00 82.31 211 LYS A N 1
ATOM 1661 C CA . LYS A 1 211 ? -10.512 -19.678 -1.944 1.00 82.31 211 LYS A CA 1
ATOM 1662 C C . LYS A 1 211 ? -10.696 -21.182 -2.158 1.00 82.31 211 LYS A C 1
ATOM 1664 O O . LYS A 1 211 ? -10.220 -21.946 -1.330 1.00 82.31 211 LYS A O 1
ATOM 1669 N N . CYS A 1 212 ? -11.382 -21.610 -3.220 1.00 86.88 212 CYS A N 1
ATOM 1670 C CA . CYS A 1 212 ? -11.742 -23.025 -3.418 1.00 86.88 212 CYS A CA 1
ATOM 1671 C C . CYS A 1 212 ? -11.098 -23.687 -4.642 1.00 86.88 212 CYS A C 1
ATOM 1673 O O . CYS A 1 212 ? -11.403 -24.837 -4.923 1.00 86.88 212 CYS A O 1
ATOM 1675 N N . LYS A 1 213 ? -10.229 -22.967 -5.362 1.00 88.75 213 LYS A N 1
ATOM 1676 C CA . LYS A 1 213 ? -9.507 -23.421 -6.564 1.00 88.75 213 LYS A CA 1
ATOM 1677 C C . LYS A 1 213 ? -10.381 -23.836 -7.749 1.00 88.75 213 LYS A C 1
ATOM 1679 O O . LYS A 1 213 ? -9.853 -24.371 -8.709 1.00 88.75 213 LYS A O 1
ATOM 1684 N N . GLU A 1 214 ? -11.674 -23.526 -7.708 1.00 87.56 214 GLU A N 1
ATOM 1685 C CA . GLU A 1 214 ? -12.582 -23.775 -8.828 1.00 87.56 214 GLU A CA 1
ATOM 1686 C C . GLU A 1 214 ? -12.219 -22.942 -10.055 1.00 87.56 214 GLU A C 1
ATOM 1688 O O . GLU A 1 214 ? -11.850 -21.775 -9.901 1.00 87.56 214 GLU A O 1
ATOM 1693 N N . ASP A 1 215 ? -12.385 -23.512 -11.247 1.00 83.44 215 ASP A N 1
ATOM 1694 C CA . ASP A 1 215 ? -12.247 -22.784 -12.505 1.00 83.44 215 ASP A CA 1
ATOM 1695 C C . ASP A 1 215 ? -13.155 -21.549 -12.545 1.00 83.44 215 ASP A C 1
ATOM 1697 O O . ASP A 1 215 ? -14.344 -21.583 -12.213 1.00 83.44 215 ASP A O 1
ATOM 1701 N N . GLY A 1 216 ? -12.568 -20.428 -12.950 1.00 80.06 216 GLY A N 1
ATOM 1702 C CA . GLY A 1 216 ? -13.300 -19.206 -13.225 1.00 80.06 216 GLY A CA 1
ATOM 1703 C C . GLY A 1 216 ? -14.136 -19.313 -14.500 1.00 80.06 216 GLY A C 1
ATOM 1704 O O . GLY A 1 216 ? -13.909 -20.193 -15.336 1.00 80.06 216 GLY A O 1
ATOM 1705 N N . PRO A 1 217 ? -15.110 -18.408 -14.685 1.00 77.62 217 PRO A N 1
ATOM 1706 C CA . PRO A 1 217 ? -15.919 -18.383 -15.892 1.00 77.62 217 PRO A CA 1
ATOM 1707 C C . PRO A 1 217 ? -15.027 -18.236 -17.133 1.00 77.62 217 PRO A C 1
ATOM 1709 O O . PRO A 1 217 ? -14.197 -17.327 -17.224 1.00 77.62 217 PRO A O 1
ATOM 1712 N N . LYS A 1 218 ? -15.212 -19.133 -18.109 1.00 64.00 218 LYS A N 1
ATOM 1713 C CA . LYS A 1 218 ? -14.650 -18.982 -19.457 1.00 64.00 218 LYS A CA 1
ATOM 1714 C C . LYS A 1 218 ? -15.405 -17.825 -20.112 1.00 64.00 218 LYS A C 1
ATOM 1716 O O . LYS A 1 218 ? -16.614 -17.922 -20.298 1.00 64.00 218 LYS A O 1
ATOM 1721 N N . LEU A 1 219 ? -14.724 -16.701 -20.329 1.00 55.81 219 LEU A N 1
ATOM 1722 C CA . LEU A 1 219 ? -15.379 -15.445 -20.698 1.00 55.81 219 LEU A CA 1
ATOM 1723 C C . LEU A 1 219 ? -16.190 -15.579 -21.994 1.00 55.81 219 LEU A C 1
ATOM 1725 O O . LEU A 1 219 ? -15.700 -16.052 -23.017 1.00 55.81 219 LEU A O 1
ATOM 1729 N N . VAL A 1 220 ? -17.435 -15.119 -21.894 1.00 44.44 220 VAL A N 1
ATOM 1730 C CA . VAL A 1 220 ? -18.351 -14.823 -22.994 1.00 44.44 220 VAL A CA 1
ATOM 1731 C C . VAL A 1 220 ? -17.819 -13.620 -23.782 1.00 44.44 220 VAL A C 1
ATOM 1733 O O . VAL A 1 220 ? -17.192 -12.724 -23.219 1.00 44.44 220 VAL A O 1
ATOM 1736 N N . SER A 1 221 ? -18.068 -13.650 -25.090 1.00 43.00 221 SER A N 1
ATOM 1737 C CA . SER A 1 221 ? -17.593 -12.723 -26.121 1.00 43.00 221 SER A CA 1
ATOM 1738 C C . SER A 1 221 ? -17.736 -11.230 -25.772 1.00 43.00 221 SER A C 1
ATOM 1740 O O . SER A 1 221 ? -18.772 -10.774 -25.288 1.00 43.00 221 SER A O 1
ATOM 1742 N N . HIS A 1 222 ? -16.673 -10.478 -26.066 1.00 47.75 222 HIS A N 1
ATOM 1743 C CA . HIS A 1 222 ? -16.584 -9.021 -26.008 1.00 47.75 222 HIS A CA 1
ATOM 1744 C C . HIS A 1 222 ? -17.550 -8.376 -27.009 1.00 47.75 222 HIS A C 1
ATOM 1746 O O . HIS A 1 222 ? -17.322 -8.478 -28.206 1.00 47.75 222 HIS A O 1
ATOM 1752 N N . ASN A 1 223 ? -18.553 -7.636 -26.539 1.00 42.25 223 ASN A 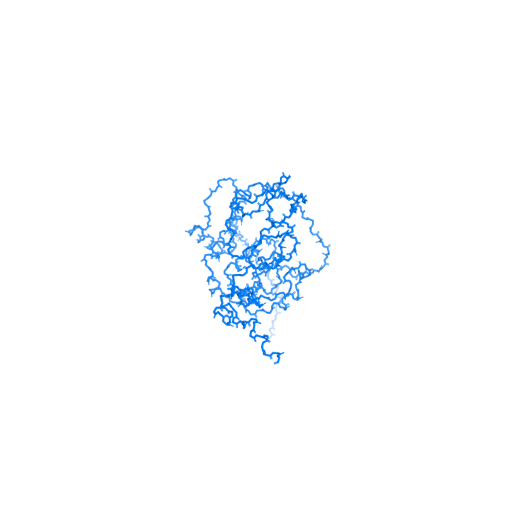N 1
ATOM 1753 C CA . ASN A 1 223 ? -19.257 -6.641 -27.354 1.00 42.25 223 ASN A CA 1
ATOM 1754 C C . ASN A 1 223 ? -19.812 -5.532 -26.449 1.00 42.25 223 ASN A C 1
ATOM 1756 O O . ASN A 1 223 ? -21.011 -5.514 -26.217 1.00 42.25 223 ASN A O 1
ATOM 1760 N N . SER A 1 224 ? -18.945 -4.657 -25.907 1.00 46.75 224 SER A N 1
ATOM 1761 C CA . SER A 1 224 ? -19.306 -3.290 -25.440 1.00 46.75 224 SER A CA 1
ATOM 1762 C C . SER A 1 224 ? -18.226 -2.625 -24.562 1.00 46.75 224 SER A C 1
ATOM 1764 O O . SER A 1 224 ? -18.530 -2.150 -23.469 1.00 46.75 224 SER A O 1
ATOM 1766 N N . VAL A 1 225 ? -16.952 -2.582 -24.971 1.00 50.22 225 VAL A N 1
ATOM 1767 C CA . VAL A 1 225 ? -15.970 -1.726 -24.270 1.00 50.22 225 VAL A CA 1
ATOM 1768 C C . VAL A 1 225 ? -15.038 -1.069 -25.278 1.00 50.22 225 VAL A C 1
ATOM 1770 O O . VAL A 1 225 ? -14.300 -1.758 -25.979 1.00 50.22 225 VAL A O 1
ATOM 1773 N N . GLU A 1 226 ? -15.048 0.263 -25.315 1.00 52.97 226 GLU A N 1
ATOM 1774 C CA . GLU A 1 226 ? -14.018 1.061 -25.977 1.00 52.97 226 GLU A CA 1
ATOM 1775 C C . GLU A 1 226 ? -12.680 0.829 -25.264 1.00 52.97 226 GLU A C 1
ATOM 1777 O O . GLU A 1 226 ? -12.441 1.290 -24.145 1.00 52.97 226 GLU A O 1
ATOM 1782 N N . VAL A 1 227 ? -11.808 0.043 -25.893 1.00 61.88 227 VAL A N 1
ATOM 1783 C CA . VAL A 1 227 ? -10.450 -0.207 -25.408 1.00 61.88 227 VAL A CA 1
ATOM 1784 C C . VAL A 1 227 ? -9.681 1.112 -25.473 1.00 61.88 227 VAL A C 1
ATOM 1786 O O . VAL A 1 227 ? -9.517 1.694 -26.547 1.00 61.88 227 VAL A O 1
ATOM 1789 N N . LYS A 1 228 ? -9.211 1.609 -24.322 1.00 62.91 228 LYS A N 1
ATOM 1790 C CA . LYS A 1 228 ? -8.395 2.830 -24.270 1.00 62.91 228 LYS A CA 1
ATOM 1791 C C . LYS A 1 228 ? -7.148 2.655 -25.139 1.00 62.91 228 LYS A C 1
ATOM 1793 O O . LYS A 1 228 ? -6.533 1.588 -25.143 1.00 62.91 228 LYS A O 1
ATOM 1798 N N . LYS A 1 229 ? -6.747 3.718 -25.851 1.00 63.53 229 LYS A N 1
ATOM 1799 C CA . LYS A 1 229 ? -5.589 3.703 -26.763 1.00 63.53 229 LYS A CA 1
ATOM 1800 C C . LYS A 1 229 ? -4.354 3.132 -26.049 1.00 63.53 229 LYS A C 1
ATOM 1802 O O . LYS A 1 229 ? -3.839 3.731 -25.109 1.00 63.53 229 LYS A O 1
ATOM 1807 N N . GLY A 1 230 ? -3.880 1.977 -26.516 1.00 71.81 230 GLY A N 1
ATOM 1808 C CA . GLY A 1 230 ? -2.681 1.304 -26.015 1.00 71.81 230 GLY A CA 1
ATOM 1809 C C . GLY A 1 230 ? -2.923 0.093 -25.110 1.00 71.81 230 GLY A C 1
ATOM 1810 O O . GLY A 1 230 ? -1.979 -0.685 -24.954 1.00 71.81 230 GLY A O 1
ATOM 1811 N N . ASP A 1 231 ? -4.124 -0.089 -24.549 1.00 82.62 231 ASP A N 1
ATOM 1812 C CA . ASP A 1 231 ? -4.520 -1.340 -23.886 1.00 82.62 231 ASP A CA 1
ATOM 1813 C C . ASP A 1 231 ? -4.627 -2.461 -24.934 1.00 82.62 231 ASP A C 1
ATOM 1815 O O . ASP A 1 231 ? -4.901 -2.206 -26.107 1.00 82.62 231 ASP A O 1
ATOM 1819 N N . TRP A 1 232 ? -4.344 -3.704 -24.543 1.00 83.31 232 TRP A N 1
ATOM 1820 C CA . TRP A 1 232 ? -4.217 -4.816 -25.487 1.00 83.31 232 TRP A CA 1
ATOM 1821 C C . TRP A 1 232 ? -4.856 -6.097 -24.968 1.00 83.31 232 TRP A C 1
ATOM 1823 O O . TRP A 1 232 ? -4.670 -6.498 -23.817 1.00 83.31 232 TRP A O 1
ATOM 1833 N N . THR A 1 233 ? -5.569 -6.788 -25.847 1.00 85.50 233 THR A N 1
ATOM 1834 C CA . THR A 1 233 ? -6.121 -8.114 -25.568 1.00 85.50 233 THR A CA 1
ATOM 1835 C C . THR A 1 233 ? -5.074 -9.174 -25.878 1.00 85.50 233 THR A C 1
ATOM 1837 O O . THR A 1 233 ? -4.425 -9.146 -26.924 1.00 85.50 233 THR A O 1
ATOM 1840 N N . CYS A 1 234 ? -4.850 -10.096 -24.943 1.00 84.12 234 CYS A N 1
ATOM 1841 C CA . CYS A 1 234 ? -3.867 -11.152 -25.128 1.00 84.12 234 CYS A CA 1
ATOM 1842 C C . CYS A 1 234 ? -4.347 -12.168 -26.171 1.00 84.12 234 CYS A C 1
ATOM 1844 O O . CYS A 1 234 ? -5.351 -12.821 -25.919 1.00 84.12 234 CYS A O 1
ATOM 1846 N N . PRO A 1 235 ? -3.589 -12.431 -27.250 1.00 84.19 235 PRO A N 1
ATOM 1847 C CA . PRO A 1 235 ? -4.022 -13.348 -28.309 1.00 84.19 235 PRO A CA 1
ATOM 1848 C C . PRO A 1 235 ? -4.040 -14.828 -27.891 1.00 84.19 235 PRO A C 1
ATOM 1850 O O . PRO A 1 235 ? -4.497 -15.675 -28.646 1.00 84.19 235 PRO A O 1
ATOM 1853 N N . LYS A 1 236 ? -3.492 -15.172 -26.714 1.00 83.69 236 LYS A N 1
ATOM 1854 C CA . LYS A 1 236 ? -3.455 -16.556 -26.208 1.00 83.69 236 LYS A CA 1
ATOM 1855 C C . LYS A 1 236 ? -4.627 -16.908 -25.294 1.00 83.69 236 LYS A C 1
ATOM 1857 O O . LYS A 1 236 ? -4.935 -18.082 -25.139 1.00 83.69 236 LYS A O 1
ATOM 1862 N N . CYS A 1 237 ? -5.185 -15.925 -24.590 1.00 80.25 237 CYS A N 1
ATOM 1863 C CA . CYS A 1 237 ? -6.169 -16.173 -23.529 1.00 80.25 237 CYS A CA 1
ATOM 1864 C C . CYS A 1 237 ? -7.264 -15.103 -23.437 1.00 80.25 237 CYS A C 1
ATOM 1866 O O . CYS A 1 237 ? -7.979 -15.054 -22.432 1.00 80.25 237 CYS A O 1
ATOM 1868 N N . ASP A 1 238 ? -7.311 -14.209 -24.427 1.00 79.75 238 ASP A N 1
ATOM 1869 C CA . ASP A 1 238 ? -8.241 -13.089 -24.596 1.00 79.75 238 ASP A CA 1
ATOM 1870 C C . ASP A 1 238 ? -8.390 -12.173 -23.380 1.00 79.75 238 ASP A C 1
ATOM 1872 O O . ASP A 1 238 ? -9.350 -11.423 -23.229 1.00 79.75 238 ASP A O 1
ATOM 1876 N N . PHE A 1 239 ? -7.400 -12.193 -22.490 1.00 81.12 239 PHE A N 1
ATOM 1877 C CA . PHE A 1 239 ? -7.380 -11.319 -21.334 1.00 81.12 239 PHE A CA 1
ATOM 1878 C C . PHE A 1 239 ? -6.975 -9.908 -21.752 1.00 81.12 239 PHE A C 1
ATOM 1880 O O . PHE A 1 239 ? -5.894 -9.724 -22.317 1.00 81.12 239 PHE A O 1
ATOM 1887 N N . MET A 1 240 ? -7.800 -8.913 -21.432 1.00 84.06 240 MET A N 1
ATOM 1888 C CA . MET A 1 240 ? -7.455 -7.503 -21.603 1.00 84.06 240 MET A CA 1
ATOM 1889 C C . MET A 1 240 ? -6.352 -7.102 -20.613 1.00 84.06 240 MET A C 1
ATOM 1891 O O . MET A 1 240 ? -6.456 -7.312 -19.406 1.00 84.06 240 MET A O 1
ATOM 1895 N N . ASN A 1 241 ? -5.278 -6.511 -21.123 1.00 80.69 241 ASN A N 1
ATOM 1896 C CA . ASN A 1 241 ? -4.148 -6.015 -20.354 1.00 80.69 241 ASN A CA 1
ATOM 1897 C C . ASN A 1 241 ? -4.010 -4.507 -20.554 1.00 80.69 241 ASN A C 1
ATOM 1899 O O . ASN A 1 241 ? -4.162 -3.995 -21.661 1.00 80.69 241 ASN A O 1
ATOM 1903 N N . PHE A 1 242 ? -3.623 -3.807 -19.489 1.00 83.38 242 PHE A N 1
ATOM 1904 C CA . PHE A 1 242 ? -3.282 -2.390 -19.581 1.00 83.38 242 PHE A CA 1
ATOM 1905 C C . PHE A 1 242 ? -2.028 -2.144 -20.432 1.00 83.38 242 PHE A C 1
ATOM 1907 O O . PHE A 1 242 ? -1.091 -2.947 -20.416 1.00 83.38 242 PHE A O 1
ATOM 1914 N N . ALA A 1 243 ? -1.964 -0.984 -21.085 1.00 79.56 243 ALA A N 1
ATOM 1915 C CA . ALA A 1 243 ? -0.916 -0.580 -22.026 1.00 79.56 243 ALA A CA 1
ATOM 1916 C C . ALA A 1 243 ? 0.521 -0.719 -21.506 1.00 79.56 243 ALA A C 1
ATOM 1918 O O . ALA A 1 243 ? 1.443 -1.021 -22.270 1.00 79.56 243 ALA A O 1
ATOM 1919 N N . ARG A 1 244 ? 0.701 -0.504 -20.198 1.00 76.44 244 ARG A N 1
ATOM 1920 C CA . ARG A 1 244 ? 1.989 -0.605 -19.495 1.00 76.44 244 ARG A CA 1
ATOM 1921 C C . ARG A 1 244 ? 2.507 -2.038 -19.347 1.00 76.44 244 ARG A C 1
ATOM 1923 O O . ARG A 1 244 ? 3.679 -2.233 -19.052 1.00 76.44 244 ARG A O 1
ATOM 1930 N N . ASN A 1 245 ? 1.655 -3.046 -19.519 1.00 82.44 245 ASN A N 1
ATOM 1931 C CA . ASN A 1 245 ? 2.040 -4.437 -19.312 1.00 82.44 245 ASN A CA 1
ATOM 1932 C C . ASN A 1 245 ? 2.633 -5.002 -20.602 1.00 82.44 245 ASN A C 1
ATOM 1934 O O . ASN A 1 245 ? 1.939 -5.070 -21.614 1.00 82.44 245 ASN A O 1
ATOM 1938 N N . LYS A 1 246 ? 3.889 -5.454 -20.564 1.00 83.56 246 LYS A N 1
ATOM 1939 C CA . LYS A 1 246 ? 4.539 -6.161 -21.689 1.00 83.56 246 LYS A CA 1
ATOM 1940 C C . LYS A 1 246 ? 4.217 -7.650 -21.739 1.00 83.56 246 LYS A C 1
ATOM 1942 O O . LYS A 1 246 ? 4.473 -8.310 -22.741 1.00 83.56 246 LYS A O 1
ATOM 1947 N N . ILE A 1 247 ? 3.698 -8.173 -20.639 1.00 85.94 247 ILE A N 1
ATOM 1948 C CA . ILE A 1 247 ? 3.437 -9.587 -20.421 1.00 85.94 247 ILE A CA 1
ATOM 1949 C C . ILE A 1 247 ? 1.996 -9.706 -19.937 1.00 85.94 247 ILE A C 1
ATOM 1951 O O . ILE A 1 247 ? 1.534 -8.898 -19.128 1.00 85.94 247 ILE A O 1
ATOM 1955 N N . CYS A 1 248 ? 1.267 -10.684 -20.463 1.00 83.94 248 CYS A N 1
ATOM 1956 C CA . CYS A 1 248 ? -0.116 -10.918 -20.103 1.00 83.94 248 CYS A CA 1
ATOM 1957 C C . CYS A 1 248 ? -0.192 -11.320 -18.633 1.00 83.94 248 CYS A C 1
ATOM 1959 O O . CYS A 1 248 ? 0.392 -12.324 -18.230 1.00 83.94 248 CYS A O 1
ATOM 1961 N N . PHE A 1 249 ? -0.980 -10.594 -17.843 1.00 81.44 249 PHE A N 1
ATOM 1962 C CA . PHE A 1 249 ? -1.137 -10.897 -16.420 1.00 81.44 249 PHE A CA 1
ATOM 1963 C C . PHE A 1 249 ? -1.806 -12.243 -16.143 1.00 81.44 249 PHE A C 1
ATOM 1965 O O . PHE A 1 249 ? -1.683 -12.759 -15.035 1.00 81.44 249 PHE A O 1
ATOM 1972 N N . ARG A 1 250 ? -2.521 -12.793 -17.128 1.00 76.62 250 ARG A N 1
ATOM 1973 C CA . ARG A 1 250 ? -3.208 -14.078 -17.009 1.00 76.62 250 ARG A CA 1
ATOM 1974 C C . ARG A 1 250 ? -2.313 -15.245 -17.420 1.00 76.62 250 ARG A C 1
ATOM 1976 O O . ARG A 1 250 ? -2.121 -16.161 -16.632 1.00 76.62 250 ARG A O 1
ATOM 1983 N N . CYS A 1 251 ? -1.775 -15.226 -18.640 1.00 82.25 251 CYS A N 1
ATOM 1984 C CA . CYS A 1 251 ? -1.077 -16.385 -19.214 1.00 82.25 251 CYS A CA 1
ATOM 1985 C C . CYS A 1 251 ? 0.428 -16.179 -19.427 1.00 82.25 251 CYS A C 1
ATOM 1987 O O . CYS A 1 251 ? 1.066 -17.007 -20.071 1.00 82.25 251 CYS A O 1
ATOM 1989 N N . GLN A 1 252 ? 0.981 -15.045 -18.989 1.00 86.50 252 GLN A N 1
ATOM 1990 C CA . GLN A 1 252 ? 2.380 -14.663 -19.217 1.00 86.50 252 GLN A CA 1
ATOM 1991 C C . GLN A 1 252 ? 2.788 -14.579 -20.705 1.00 86.50 252 GLN A C 1
ATOM 1993 O O . GLN A 1 252 ? 3.966 -14.545 -21.045 1.00 86.50 252 GLN A O 1
ATOM 1998 N N . GLY A 1 253 ? 1.820 -14.528 -21.626 1.00 84.81 253 GLY A N 1
ATOM 1999 C CA . GLY A 1 253 ? 2.081 -14.329 -23.051 1.00 84.81 253 GLY A CA 1
ATOM 2000 C C . GLY A 1 253 ? 2.617 -12.927 -23.326 1.00 84.81 253 GLY A C 1
ATOM 2001 O O . GLY A 1 253 ? 2.148 -11.966 -22.722 1.00 84.81 253 GLY A O 1
ATOM 2002 N N . LEU A 1 254 ? 3.579 -12.796 -24.237 1.00 84.50 254 LEU A N 1
ATOM 2003 C CA . LEU A 1 254 ? 4.113 -11.489 -24.617 1.00 84.50 254 LEU A CA 1
ATOM 2004 C C . LEU A 1 254 ? 3.033 -10.620 -25.268 1.00 84.50 254 LEU A C 1
ATOM 2006 O O . LEU A 1 254 ? 2.174 -11.113 -26.006 1.00 84.50 254 LEU A O 1
ATOM 2010 N N . ARG A 1 255 ? 3.101 -9.318 -24.991 1.00 85.31 255 ARG A N 1
ATOM 2011 C CA . ARG A 1 255 ? 2.311 -8.299 -25.677 1.00 85.31 255 ARG A CA 1
ATOM 2012 C C . ARG A 1 255 ? 2.580 -8.397 -27.186 1.00 85.31 255 ARG A C 1
ATOM 2014 O O . ARG A 1 255 ? 3.751 -8.423 -27.573 1.00 85.31 255 ARG A O 1
ATOM 2021 N N . PRO A 1 256 ? 1.542 -8.437 -28.041 1.00 82.94 256 PRO A N 1
ATOM 2022 C CA . PRO A 1 256 ? 1.736 -8.363 -29.482 1.00 82.94 256 PRO A CA 1
ATOM 2023 C C . PRO A 1 256 ? 2.395 -7.031 -29.856 1.00 82.94 256 PRO A C 1
ATOM 2025 O O . PRO A 1 256 ? 2.327 -6.049 -29.112 1.00 82.94 256 PRO A O 1
ATOM 2028 N N . LYS A 1 257 ? 3.063 -6.990 -31.009 1.00 77.12 257 LYS A N 1
ATOM 2029 C CA . LYS A 1 257 ? 3.702 -5.758 -31.473 1.00 77.12 257 LYS A CA 1
ATOM 2030 C C . LYS A 1 257 ? 2.629 -4.677 -31.632 1.00 77.12 257 LYS A C 1
ATOM 2032 O O . LYS A 1 257 ? 1.629 -4.906 -32.304 1.00 77.12 257 LYS A O 1
ATOM 2037 N N . ARG A 1 258 ? 2.827 -3.529 -30.979 1.00 75.69 258 ARG A N 1
ATOM 2038 C CA . ARG A 1 258 ? 1.882 -2.411 -31.024 1.00 75.69 258 ARG A CA 1
ATOM 2039 C C . ARG A 1 258 ? 1.780 -1.907 -32.465 1.00 75.69 258 ARG A C 1
ATOM 2041 O O . ARG A 1 258 ? 2.805 -1.623 -33.085 1.00 75.69 258 ARG A O 1
ATOM 2048 N N . GLU A 1 259 ? 0.561 -1.799 -32.980 1.00 72.31 259 GLU A N 1
ATOM 2049 C CA . GLU A 1 259 ? 0.309 -1.141 -34.261 1.00 72.31 259 GLU A CA 1
ATOM 2050 C C . GLU A 1 259 ? 0.489 0.365 -34.068 1.00 72.31 259 GLU A C 1
ATOM 2052 O O . GLU A 1 259 ? -0.307 1.031 -33.406 1.00 72.31 259 GLU A O 1
ATOM 2057 N N . LEU A 1 260 ? 1.605 0.878 -34.576 1.00 76.44 260 LEU A N 1
ATOM 2058 C CA . LEU A 1 260 ? 1.926 2.299 -34.565 1.00 76.44 260 LEU A CA 1
ATOM 2059 C C . LEU A 1 260 ? 1.414 2.924 -35.858 1.00 76.44 260 LEU A C 1
ATOM 2061 O O . LEU A 1 260 ? 1.553 2.329 -36.931 1.00 76.44 260 LEU A O 1
ATOM 2065 N N . GLN A 1 261 ? 0.864 4.136 -35.775 1.00 76.94 261 GLN A N 1
ATOM 2066 C CA . GLN A 1 261 ? 0.569 4.887 -36.991 1.00 76.94 261 GLN A CA 1
ATOM 2067 C C . GLN A 1 261 ? 1.879 5.166 -37.743 1.00 76.94 261 GLN A C 1
ATOM 2069 O O . GLN A 1 261 ? 2.935 5.290 -37.112 1.00 76.94 261 GLN A O 1
ATOM 2074 N N . PRO A 1 262 ? 1.860 5.279 -39.084 1.00 77.69 262 PRO A N 1
ATOM 2075 C CA . PRO A 1 262 ? 3.070 5.517 -39.859 1.00 77.69 262 PRO A CA 1
ATOM 2076 C C . PRO A 1 262 ? 3.899 6.682 -39.299 1.00 77.69 262 PRO A C 1
ATOM 2078 O O . PRO A 1 262 ? 3.468 7.835 -39.287 1.00 77.69 262 PRO A O 1
ATOM 2081 N N . GLY A 1 263 ? 5.119 6.388 -38.850 1.00 76.94 263 GLY A N 1
ATOM 2082 C CA . GLY A 1 263 ? 6.059 7.363 -38.295 1.00 76.94 263 GLY A CA 1
ATOM 2083 C C . GLY A 1 263 ? 5.932 7.648 -36.796 1.00 76.94 263 GLY A C 1
ATOM 2084 O O . GLY A 1 263 ? 6.819 8.307 -36.275 1.00 76.94 263 GLY A O 1
ATOM 2085 N N . GLU A 1 264 ? 4.921 7.145 -36.088 1.00 87.62 264 GLU A N 1
ATOM 2086 C CA . GLU A 1 264 ? 5.003 7.041 -34.625 1.00 87.62 264 GLU A CA 1
ATOM 2087 C C . GLU A 1 264 ? 6.112 6.047 -34.244 1.00 87.62 264 GLU A C 1
ATOM 2089 O O . GLU A 1 264 ? 6.410 5.096 -34.975 1.00 87.62 264 GLU A O 1
ATOM 2094 N N . TRP A 1 265 ? 6.736 6.264 -33.091 1.00 86.38 265 TRP A N 1
ATOM 2095 C CA . TRP A 1 265 ? 7.794 5.398 -32.581 1.00 86.38 265 TRP A CA 1
ATOM 2096 C C . TRP A 1 265 ? 7.618 5.152 -31.085 1.00 86.38 265 TRP A C 1
ATOM 2098 O O . TRP A 1 265 ? 7.111 5.991 -30.347 1.00 86.38 265 TRP A O 1
ATOM 2108 N N . GLU A 1 266 ? 8.021 3.974 -30.625 1.00 85.56 266 GLU A N 1
ATOM 2109 C CA . GLU A 1 266 ? 7.953 3.584 -29.217 1.00 85.56 266 GLU A CA 1
ATOM 2110 C C . GLU A 1 266 ? 9.339 3.746 -28.578 1.00 85.56 266 GLU A C 1
ATOM 2112 O O . GLU A 1 266 ? 10.321 3.232 -29.119 1.00 85.56 266 GLU A O 1
ATOM 2117 N N . CYS A 1 267 ? 9.443 4.469 -27.452 1.00 85.06 267 CYS A N 1
ATOM 2118 C CA . CYS A 1 267 ? 10.729 4.610 -26.758 1.00 85.06 267 CYS A CA 1
ATOM 2119 C C . CYS A 1 267 ? 11.171 3.246 -26.202 1.00 85.06 267 CYS A C 1
ATOM 2121 O O . CYS A 1 267 ? 10.416 2.633 -25.444 1.00 85.06 267 CYS A O 1
ATOM 2123 N N . PRO A 1 268 ? 12.401 2.794 -26.500 1.00 81.94 268 PRO A N 1
ATOM 2124 C CA . PRO A 1 268 ? 12.906 1.493 -26.071 1.00 81.94 268 PRO A CA 1
ATOM 2125 C C . PRO A 1 268 ? 13.100 1.415 -24.552 1.00 81.94 268 PRO A C 1
ATOM 2127 O O . PRO A 1 268 ? 13.016 0.331 -23.981 1.00 81.94 268 PRO A O 1
ATOM 2130 N N . SER A 1 269 ? 13.314 2.558 -23.893 1.00 82.38 269 SER A N 1
ATOM 2131 C CA . SER A 1 269 ? 13.562 2.624 -22.451 1.00 82.38 269 SER A CA 1
ATOM 2132 C C . SER A 1 269 ? 12.284 2.613 -21.608 1.00 82.38 269 SER A C 1
ATOM 2134 O O . SER A 1 269 ? 12.298 2.090 -20.499 1.00 82.38 269 SER A O 1
ATOM 2136 N N . CYS A 1 270 ? 11.179 3.200 -22.090 1.00 82.12 270 CYS A N 1
ATOM 2137 C CA . CYS A 1 270 ? 9.974 3.412 -21.268 1.00 82.12 270 CYS A CA 1
ATOM 2138 C C . CYS A 1 270 ? 8.629 3.121 -21.959 1.00 82.12 270 CYS A C 1
ATOM 2140 O O . CYS A 1 270 ? 7.576 3.397 -21.377 1.00 82.12 270 CYS A O 1
ATOM 2142 N N . ASP A 1 271 ? 8.652 2.601 -23.193 1.00 79.44 271 ASP A N 1
ATOM 2143 C CA . ASP A 1 271 ? 7.493 2.145 -23.988 1.00 79.44 271 ASP A CA 1
ATOM 2144 C C . ASP A 1 271 ? 6.432 3.211 -24.285 1.00 79.44 271 ASP A C 1
ATOM 2146 O O . ASP A 1 271 ? 5.294 2.910 -24.677 1.00 79.44 271 ASP A O 1
ATOM 2150 N N . PHE A 1 272 ? 6.800 4.474 -24.078 1.00 83.44 272 PHE A N 1
ATOM 2151 C CA . PHE A 1 272 ? 5.980 5.619 -24.422 1.00 83.44 272 PHE A CA 1
ATOM 2152 C C . PHE A 1 272 ? 5.926 5.772 -25.944 1.00 83.44 272 PHE A C 1
ATOM 2154 O O . PHE A 1 272 ? 6.962 5.729 -26.613 1.00 83.44 272 PHE A O 1
ATOM 2161 N N . VAL A 1 273 ? 4.717 5.937 -26.485 1.00 85.44 273 VAL A N 1
ATOM 2162 C CA . VAL A 1 273 ? 4.511 6.182 -27.916 1.00 85.44 273 VAL A CA 1
ATOM 2163 C C . VAL A 1 273 ? 4.709 7.665 -28.181 1.00 85.44 273 VAL A C 1
ATOM 2165 O O . VAL A 1 273 ? 3.967 8.503 -27.675 1.00 85.44 273 VAL A O 1
ATOM 2168 N N . ASN A 1 274 ? 5.719 7.972 -28.976 1.00 84.19 274 ASN A N 1
ATOM 2169 C CA . ASN A 1 274 ? 6.059 9.305 -29.421 1.00 84.19 274 ASN A CA 1
ATOM 2170 C C . ASN A 1 274 ? 5.542 9.537 -30.843 1.00 84.19 274 ASN A C 1
ATOM 2172 O O . ASN A 1 274 ? 5.486 8.623 -31.672 1.00 84.19 274 ASN A O 1
ATOM 2176 N N . PHE A 1 275 ? 5.190 10.787 -31.128 1.00 88.75 275 PHE A N 1
ATOM 2177 C CA . PHE A 1 275 ? 4.803 11.199 -32.470 1.00 88.75 275 PHE A CA 1
ATOM 2178 C C . PHE A 1 275 ? 6.027 11.318 -33.377 1.00 88.75 275 PHE A C 1
ATOM 2180 O O . PHE A 1 275 ? 7.149 11.509 -32.911 1.00 88.75 275 PHE A O 1
ATOM 2187 N N . ARG A 1 276 ? 5.790 11.267 -34.691 1.00 84.81 276 ARG A N 1
ATOM 2188 C CA . ARG A 1 276 ? 6.825 11.327 -35.735 1.00 84.81 276 ARG A CA 1
ATOM 2189 C C . ARG A 1 276 ? 7.826 12.470 -35.576 1.00 84.81 276 ARG A C 1
ATOM 2191 O O . ARG A 1 276 ? 8.987 12.301 -35.920 1.00 84.81 276 ARG A O 1
ATOM 2198 N N . ASN A 1 277 ? 7.371 13.613 -35.074 1.00 83.94 277 ASN A N 1
ATOM 2199 C CA . ASN A 1 277 ? 8.189 14.820 -34.974 1.00 83.94 277 ASN A CA 1
ATOM 2200 C C . ASN A 1 277 ? 9.079 14.843 -33.725 1.00 83.94 277 ASN A C 1
ATOM 2202 O O . ASN A 1 277 ? 9.940 15.709 -33.607 1.00 83.94 277 ASN A O 1
ATOM 2206 N N . ASN A 1 278 ? 8.875 13.915 -32.790 1.00 84.94 278 ASN A N 1
ATOM 2207 C CA . ASN A 1 278 ? 9.668 13.852 -31.575 1.00 84.94 278 ASN A CA 1
ATOM 2208 C C . ASN A 1 278 ? 10.991 13.144 -31.890 1.00 84.94 278 ASN A C 1
ATOM 2210 O O . ASN A 1 278 ? 10.984 11.962 -32.231 1.00 84.94 278 ASN A O 1
ATOM 2214 N N . THR A 1 279 ? 12.112 13.852 -31.758 1.00 86.25 279 THR A N 1
ATOM 2215 C CA . THR A 1 279 ? 13.473 13.293 -31.881 1.00 86.25 279 THR A CA 1
ATOM 2216 C C . THR A 1 279 ? 13.967 12.661 -30.579 1.00 86.25 279 THR A C 1
ATOM 2218 O O . THR A 1 279 ? 14.877 11.840 -30.589 1.00 86.25 279 THR A O 1
ATOM 2221 N N . THR A 1 280 ? 13.325 12.990 -29.459 1.00 91.75 280 THR A N 1
ATOM 2222 C CA . THR A 1 280 ? 13.556 12.389 -28.143 1.00 91.75 280 THR A CA 1
ATOM 2223 C C . THR A 1 280 ? 12.226 12.018 -27.492 1.00 91.75 280 THR A C 1
ATOM 2225 O O . THR A 1 280 ? 11.153 12.493 -27.874 1.00 91.75 280 THR A O 1
ATOM 2228 N N . CYS A 1 281 ? 12.261 11.110 -26.522 1.00 89.12 281 CYS A N 1
ATOM 2229 C CA . CYS A 1 281 ? 11.058 10.638 -25.859 1.00 89.12 281 CYS A CA 1
ATOM 2230 C C . CYS A 1 281 ? 10.509 11.698 -24.906 1.00 89.12 281 CYS A C 1
ATOM 2232 O O . CYS A 1 281 ? 11.184 12.079 -23.957 1.00 89.12 281 CYS A O 1
ATOM 2234 N N . LEU A 1 282 ? 9.238 12.080 -25.056 1.00 88.75 282 LEU A N 1
ATOM 2235 C CA . LEU A 1 282 ? 8.609 13.090 -24.189 1.00 88.75 282 LEU A CA 1
ATOM 2236 C C . LEU A 1 282 ? 8.532 12.689 -22.710 1.00 88.75 282 LEU A C 1
ATOM 2238 O O . LEU A 1 282 ? 8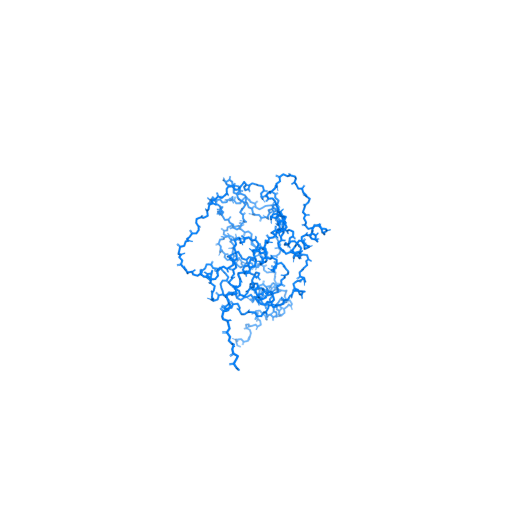.333 13.541 -21.851 1.00 88.75 282 LEU A O 1
ATOM 2242 N N . LYS A 1 283 ? 8.642 11.393 -22.406 1.00 84.50 283 LYS A N 1
ATOM 2243 C CA . LYS A 1 283 ? 8.513 10.881 -21.040 1.00 84.50 283 LYS A CA 1
ATOM 2244 C C . LYS A 1 283 ? 9.847 10.733 -20.309 1.00 84.50 283 LYS A C 1
ATOM 2246 O O . LYS A 1 283 ? 9.882 10.887 -19.096 1.00 84.50 283 LYS A O 1
ATOM 2251 N N . CYS A 1 284 ? 10.914 10.360 -21.010 1.00 89.19 284 CYS A N 1
ATOM 2252 C CA . CYS A 1 284 ? 12.198 10.034 -20.377 1.00 89.19 284 CYS A CA 1
ATOM 2253 C C . CYS A 1 284 ? 13.413 10.587 -21.127 1.00 89.19 284 CYS A C 1
ATOM 2255 O O . CYS A 1 284 ? 14.533 10.182 -20.839 1.00 89.19 284 CYS A O 1
ATOM 2257 N N . SER A 1 285 ? 13.185 11.429 -22.134 1.00 89.06 285 SER A N 1
ATOM 2258 C CA . SER A 1 285 ? 14.214 12.087 -22.944 1.00 89.06 285 SER A CA 1
ATOM 2259 C C . SER A 1 285 ? 15.181 11.143 -23.673 1.00 89.06 285 SER A C 1
ATOM 2261 O O . SER A 1 285 ? 16.215 11.595 -24.141 1.00 89.06 285 SER A O 1
ATOM 2263 N N . CYS A 1 286 ? 14.843 9.849 -23.805 1.00 87.88 286 CYS A N 1
ATOM 2264 C CA . CYS A 1 286 ? 15.627 8.871 -24.574 1.00 87.88 286 CYS A CA 1
ATOM 2265 C C . CYS A 1 286 ? 15.674 9.270 -26.058 1.00 87.88 286 CYS A C 1
ATOM 2267 O O . CYS A 1 286 ? 14.649 9.707 -26.590 1.00 87.88 286 CYS A O 1
ATOM 2269 N N . ASP A 1 287 ? 16.805 9.073 -26.732 1.00 87.75 287 ASP A N 1
ATOM 2270 C CA . ASP A 1 287 ? 16.915 9.374 -28.161 1.00 87.75 287 ASP A CA 1
ATOM 2271 C C . ASP A 1 287 ? 16.058 8.448 -29.023 1.00 87.75 287 ASP A C 1
ATOM 2273 O O . ASP A 1 287 ? 15.758 7.2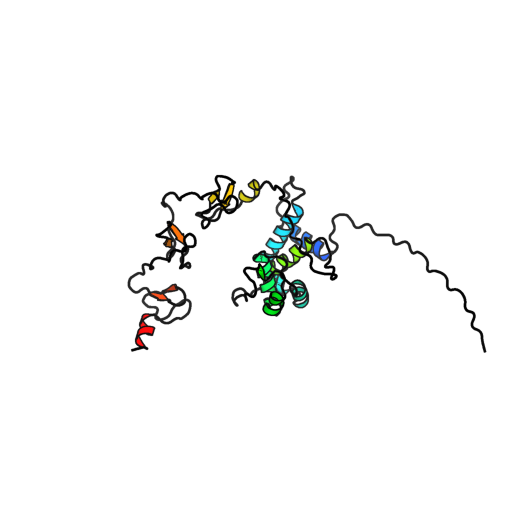94 -28.680 1.00 87.75 287 ASP A O 1
ATOM 2277 N N . HIS A 1 288 ? 15.652 8.969 -30.177 1.00 84.00 288 HIS A N 1
ATOM 2278 C CA . HIS A 1 288 ? 14.889 8.216 -31.149 1.00 84.00 288 HIS A CA 1
ATOM 2279 C C . HIS A 1 288 ? 15.690 6.981 -31.635 1.00 84.00 288 HIS A C 1
ATOM 2281 O O . HIS A 1 288 ? 16.841 7.100 -32.061 1.00 84.00 288 HIS A O 1
ATOM 2287 N N . PRO A 1 289 ? 15.090 5.773 -31.689 1.00 79.19 289 PRO A N 1
ATOM 2288 C CA . PRO A 1 289 ? 15.798 4.525 -32.014 1.00 79.19 289 PRO A CA 1
ATOM 2289 C C . PRO A 1 289 ? 16.528 4.478 -33.361 1.00 79.19 289 PRO A C 1
ATOM 2291 O O . PRO A 1 289 ? 17.394 3.629 -33.561 1.00 79.19 289 PRO A O 1
ATOM 2294 N N . LYS A 1 290 ? 16.144 5.325 -34.324 1.00 72.25 290 LYS A N 1
ATOM 2295 C CA . LYS A 1 290 ? 16.847 5.439 -35.617 1.00 72.25 290 LYS A CA 1
ATOM 2296 C C . LYS A 1 290 ? 18.117 6.286 -35.540 1.00 72.25 290 LYS A C 1
ATOM 2298 O O . LYS A 1 290 ? 18.989 6.069 -36.373 1.00 72.25 290 LYS A O 1
ATOM 2303 N N . ASP A 1 291 ? 18.225 7.187 -34.572 1.00 64.62 291 ASP A N 1
ATOM 2304 C CA . ASP A 1 291 ? 19.397 8.051 -34.417 1.00 64.62 291 ASP A CA 1
ATOM 2305 C C . ASP A 1 291 ? 20.518 7.298 -33.687 1.00 64.62 291 ASP A C 1
ATOM 2307 O O . ASP A 1 291 ? 21.661 7.333 -34.125 1.00 64.62 291 ASP A O 1
ATOM 2311 N N . ILE A 1 292 ? 20.160 6.424 -32.738 1.00 58.31 292 ILE A N 1
ATOM 2312 C CA . ILE A 1 292 ? 21.086 5.484 -32.072 1.00 58.31 292 ILE A CA 1
ATOM 2313 C C . ILE A 1 292 ? 21.766 4.525 -33.074 1.00 58.31 292 ILE A C 1
ATOM 2315 O O . ILE A 1 292 ? 22.904 4.107 -32.888 1.00 58.31 292 ILE A O 1
ATOM 2319 N N . LYS A 1 293 ? 21.089 4.165 -34.174 1.00 54.62 293 LYS A N 1
ATOM 2320 C CA . LYS A 1 293 ? 21.645 3.267 -35.205 1.00 54.62 293 LYS A CA 1
ATOM 2321 C C . LYS A 1 293 ? 22.619 3.945 -36.171 1.00 54.62 293 LYS A C 1
ATOM 2323 O O . LYS A 1 293 ? 23.241 3.240 -36.957 1.00 54.62 293 LYS A O 1
ATOM 2328 N N . ARG A 1 294 ? 22.724 5.277 -36.160 1.00 53.31 294 ARG A N 1
ATOM 2329 C CA . ARG A 1 294 ? 23.618 6.030 -37.055 1.00 53.31 294 ARG A CA 1
ATOM 2330 C C . ARG A 1 294 ? 25.002 6.282 -36.462 1.00 53.31 294 ARG A C 1
ATOM 2332 O O . ARG A 1 294 ? 25.905 6.594 -37.219 1.00 53.31 294 ARG A O 1
ATOM 2339 N N . GLU A 1 295 ? 25.175 6.111 -35.154 1.00 46.19 295 GLU A N 1
ATOM 2340 C CA . GLU A 1 295 ? 26.450 6.364 -34.464 1.00 46.19 295 GLU A CA 1
ATOM 2341 C C . GLU A 1 295 ? 27.361 5.127 -34.352 1.00 46.19 295 GLU A C 1
ATOM 2343 O O . GLU A 1 295 ? 28.487 5.232 -33.877 1.00 46.19 295 GLU A O 1
ATOM 2348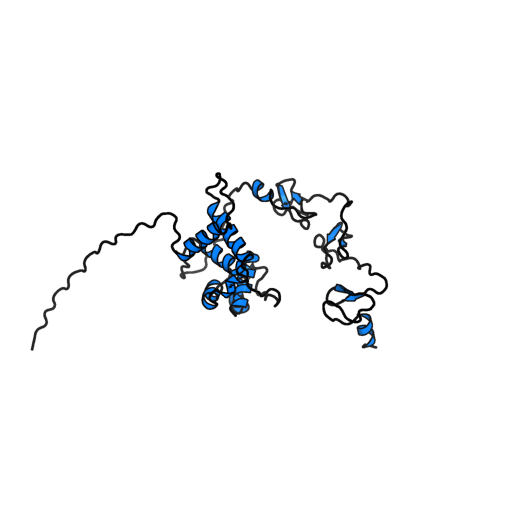 N N . VAL A 1 296 ? 26.901 3.952 -34.800 1.00 48.25 296 VAL A N 1
ATOM 2349 C CA . VAL A 1 296 ? 27.647 2.678 -34.707 1.00 48.25 296 VAL A CA 1
ATOM 2350 C C . VAL A 1 296 ? 27.979 2.109 -36.099 1.00 48.25 296 VAL A C 1
ATOM 2352 O O . VAL A 1 296 ? 28.046 0.896 -36.291 1.00 48.25 296 VAL A O 1
ATOM 2355 N N . SER A 1 297 ? 28.134 2.958 -37.117 1.00 37.59 297 SER A N 1
ATOM 2356 C CA . SER A 1 297 ? 28.555 2.562 -38.473 1.00 37.59 297 SER A CA 1
ATOM 2357 C C . SER A 1 297 ? 29.627 3.484 -39.020 1.00 37.59 297 SER A C 1
ATOM 2359 O O . SER A 1 297 ? 29.535 4.699 -38.754 1.00 37.59 297 SER A O 1
#

pLDDT: mean 70.93, std 20.42, range [27.66, 92.94]

Foldseek 3Di:
DDDDDPDDDDDDDPDDPPPPPPDPPDDPDPVVVVVVVVLVVVVLADPDPPPDPPCDLVSVLSSQLVVQVVAQPVVVVDDLVVLCVLLVAAQPDQDPLSVLLSLLSCLVSVHDLCVRLVPHPCLVVHPCRPPHDDPVSSRHGSSSVSSSVSSVVPDPDDPDPDDDDDDDDDPDDDDPDPPVPVPPPDDADPQFDQDPPPRATGHNLDQARPPPRHGDDLDDDDDDDDDPPQWDQAPPRRDIGHNQDQAGSRPRHGGPDDDDDVQWDAQPVRRDIDHNPDQADPPPRHGGPVVVVVVPD

Organism: NCBI:txid357466

Sequence (297 aa):
MEEEEFLCLPEPPIMSSETSKAVPGSHPWPEWSNFIDKLKNNGYFFNEDPLTGLADLSQLRYACLRFARDRLDAIKSLSREDTGIVVKYECPNLDRKVVNAAKRLRAFVGLDEEDVCGGCNLCGACDRANMKLEDSETSAHTADVMRMLLLSELSEAPPDHSLPNSDVKPKRKSVNLNKSQYYQNIEMKNGDWMCSKCNFMNFARNILCLKCKEDGPKLVSHNSVEVKKGDWTCPKCDFMNFARNKICFRCQGLRPKRELQPGEWECPSCDFVNFRNNTTCLKCSCDHPKDIKREVS